Protein AF-A0A3M2BKN2-F1 (afdb_monomer)

Foldseek 3Di:
DDDDDDDQQFWKAFPVCNQLPIWGFHDWDFDQDPNRTKIWTFTQGPRNGTDIDIPVPTPIDGPDDDDPPPDVPPLPPQQVVLLVLLLDDDCQQVVPPDDLVSNLVSLLVVLQADLDDCRLQVSSCVRRVDPGCCVRDPNVSSSVSVVSVLVVSLVSNLVSLVCCVVVVHDSVVVLVPGDPSSVVSNVVVVD

Sequence (191 aa):
MSRIEWKPGDRVLHQSRPEWGVGAVTQVQKAVQDGMPCQRLTVRFENAGLRTVSTAFANLKPADNGTPQNSPFAESDGHESVIEQLRTLPDDATDPFRPFAKRIRATIDLYRYTSRGASILAWATAMTGLSDPLSRVSRHELEEEFRRFEVLRDRHLAQLVQAAAKEGIDPAALKRAMPPEAQRALQRLNH

Mean predicted aligned error: 15.32 Å

pLDDT: mean 79.74, std 14.91, range [36.59, 95.38]

Structure (mmCIF, N/CA/C/O backbone):
data_AF-A0A3M2BKN2-F1
#
_entry.id   AF-A0A3M2BKN2-F1
#
loop_
_atom_site.group_PDB
_atom_site.id
_atom_site.type_symbol
_atom_site.label_atom_id
_atom_site.label_alt_id
_atom_site.label_comp_id
_atom_site.label_asym_id
_atom_site.label_entity_id
_atom_site.label_seq_id
_atom_site.pdbx_PDB_ins_code
_atom_site.Cartn_x
_atom_site.Cartn_y
_atom_site.Cartn_z
_atom_site.occupancy
_atom_site.B_iso_or_equiv
_atom_site.auth_seq_id
_atom_site.auth_comp_id
_atom_site.auth_a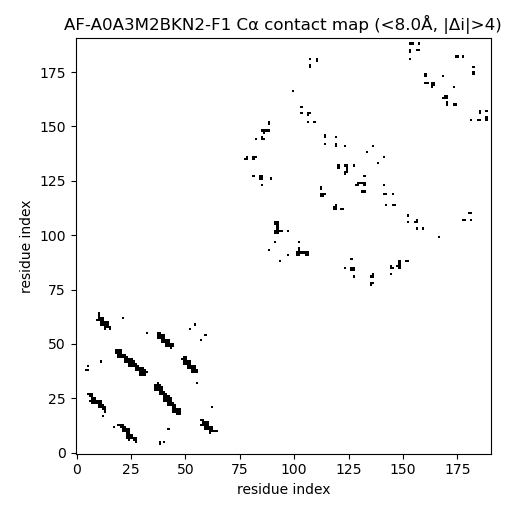sym_id
_atom_site.auth_atom_id
_atom_site.pdbx_PDB_model_num
ATOM 1 N N . MET A 1 1 ? -20.811 8.771 -31.480 1.00 41.28 1 MET A N 1
ATOM 2 C CA . MET A 1 1 ? -19.857 7.901 -30.758 1.00 41.28 1 MET A CA 1
ATOM 3 C C . MET A 1 1 ? -18.777 7.494 -31.743 1.00 41.28 1 MET A C 1
ATOM 5 O O . MET A 1 1 ? -19.077 6.792 -32.700 1.00 41.28 1 MET A O 1
ATOM 9 N N . SER A 1 2 ? -17.577 8.048 -31.597 1.00 38.72 2 SER A N 1
ATOM 10 C CA . SER A 1 2 ? -16.486 7.918 -32.568 1.00 38.72 2 SER A CA 1
ATOM 11 C C . SER A 1 2 ? -15.978 6.476 -32.601 1.00 38.72 2 SER A C 1
ATOM 13 O O . SER A 1 2 ? -15.447 5.977 -31.612 1.00 38.72 2 SER A O 1
ATOM 15 N N . ARG A 1 3 ? -16.208 5.784 -33.719 1.00 56.03 3 ARG A N 1
ATOM 16 C CA . ARG A 1 3 ? -15.860 4.374 -33.907 1.00 56.03 3 ARG A CA 1
ATOM 17 C C . ARG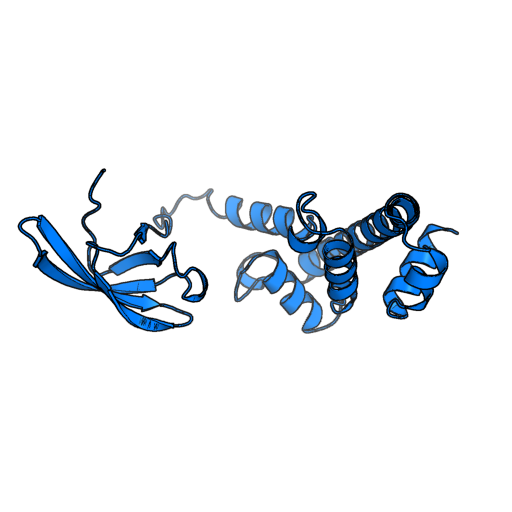 A 1 3 ? -14.375 4.280 -34.252 1.00 56.03 3 ARG A C 1
ATOM 19 O O . ARG A 1 3 ? -13.988 4.591 -35.370 1.00 56.03 3 ARG A O 1
ATOM 26 N N . ILE A 1 4 ? -13.555 3.908 -33.276 1.00 65.38 4 ILE A N 1
ATOM 27 C CA . ILE A 1 4 ? -12.121 3.683 -33.480 1.00 65.38 4 ILE A CA 1
ATOM 28 C C . ILE A 1 4 ? -11.967 2.404 -34.318 1.00 65.38 4 ILE A C 1
ATOM 30 O O . ILE A 1 4 ? -12.449 1.345 -33.913 1.00 65.38 4 ILE A O 1
ATOM 34 N N . GLU A 1 5 ? -11.351 2.508 -35.498 1.00 70.81 5 GLU A N 1
ATOM 35 C CA . GLU A 1 5 ? -10.961 1.346 -36.304 1.00 70.81 5 GLU A CA 1
ATOM 36 C C . GLU A 1 5 ? -9.647 0.772 -35.772 1.00 70.81 5 GLU A C 1
ATOM 38 O O . GLU A 1 5 ? -8.606 1.424 -35.836 1.00 70.81 5 GLU A O 1
ATOM 43 N N . TRP A 1 6 ? -9.697 -0.463 -35.279 1.00 73.69 6 TRP A N 1
ATOM 44 C CA . TRP A 1 6 ? -8.537 -1.156 -34.716 1.00 73.69 6 TRP A CA 1
ATOM 45 C C . TRP A 1 6 ? -7.764 -1.922 -35.788 1.00 73.69 6 TRP A C 1
ATOM 47 O O . TRP A 1 6 ? -8.362 -2.513 -36.696 1.00 73.69 6 TRP A O 1
ATOM 57 N N . LYS A 1 7 ? -6.437 -1.964 -35.655 1.00 78.06 7 LYS A N 1
ATOM 58 C CA . LYS A 1 7 ? -5.516 -2.703 -36.525 1.00 78.06 7 LYS A CA 1
ATOM 59 C C . LYS A 1 7 ? -4.785 -3.803 -35.742 1.00 78.06 7 LYS A C 1
ATOM 61 O O . LYS A 1 7 ? -4.621 -3.701 -34.527 1.00 78.06 7 LYS A O 1
ATOM 66 N N . PRO A 1 8 ? -4.349 -4.889 -36.409 1.00 71.75 8 PRO A N 1
ATOM 67 C CA . PRO A 1 8 ? -3.478 -5.872 -35.772 1.00 71.75 8 PRO A CA 1
ATOM 68 C C . PRO A 1 8 ? -2.167 -5.195 -35.345 1.00 71.75 8 PRO A C 1
ATOM 70 O O . PRO A 1 8 ? -1.551 -4.487 -36.136 1.00 71.75 8 PRO A O 1
ATOM 73 N N . GLY A 1 9 ? -1.767 -5.400 -34.091 1.00 68.38 9 GLY A N 1
ATOM 74 C CA . GLY A 1 9 ? -0.658 -4.711 -33.429 1.00 68.38 9 GLY A CA 1
ATOM 75 C C . GLY A 1 9 ? -1.097 -3.648 -32.417 1.00 68.38 9 GLY A C 1
ATOM 76 O O . GLY A 1 9 ? -0.327 -3.349 -31.506 1.00 68.38 9 GLY A O 1
ATOM 77 N N . ASP A 1 10 ? -2.331 -3.138 -32.510 1.00 72.50 10 ASP A N 1
ATOM 78 C CA . ASP A 1 10 ? -2.834 -2.147 -31.554 1.00 72.50 10 ASP A CA 1
ATOM 79 C C . ASP A 1 10 ? -3.012 -2.763 -30.164 1.00 72.50 10 ASP A C 1
ATOM 81 O O . ASP A 1 10 ? -3.441 -3.912 -30.013 1.00 72.50 10 ASP A O 1
ATOM 85 N N . ARG A 1 11 ? -2.696 -1.984 -29.128 1.00 79.75 11 ARG A N 1
ATOM 86 C CA . ARG A 1 11 ? -2.925 -2.374 -27.737 1.00 79.75 11 ARG A CA 1
ATOM 87 C C . ARG A 1 11 ? -4.265 -1.835 -27.263 1.00 79.75 11 ARG A C 1
ATOM 89 O O . ARG A 1 11 ? -4.558 -0.647 -27.380 1.00 79.75 11 ARG A O 1
ATOM 96 N N . VAL A 1 12 ? -5.079 -2.720 -26.707 1.00 79.31 12 VAL A N 1
ATOM 97 C CA . VAL A 1 12 ? -6.434 -2.419 -26.254 1.00 79.31 12 VAL A CA 1
ATOM 98 C C . VAL A 1 12 ? -6.622 -2.849 -24.811 1.00 79.31 12 VAL A C 1
ATOM 100 O O . VAL A 1 12 ? -6.123 -3.888 -24.380 1.00 79.31 12 VAL A O 1
ATOM 103 N N . LEU A 1 13 ? -7.380 -2.052 -24.067 1.00 78.75 13 LEU A N 1
ATOM 104 C CA . LEU A 1 13 ? -7.828 -2.378 -22.721 1.00 78.75 13 LEU A CA 1
ATOM 105 C C . LEU A 1 13 ? -9.348 -2.533 -22.717 1.00 78.75 13 LEU A C 1
ATOM 107 O O . LEU A 1 13 ? -10.081 -1.704 -23.266 1.00 78.75 13 LEU A O 1
ATOM 111 N N . HIS A 1 14 ? -9.826 -3.605 -22.086 1.00 75.38 14 HIS A N 1
ATOM 112 C CA . HIS A 1 14 ? -11.251 -3.892 -21.984 1.00 75.38 14 HIS A CA 1
ATOM 113 C C . HIS A 1 14 ? -11.848 -3.234 -20.734 1.00 75.38 14 HIS A C 1
ATOM 115 O O . HIS A 1 14 ? -11.619 -3.694 -19.619 1.00 75.38 14 HIS A O 1
ATOM 121 N N . GLN A 1 15 ? -12.656 -2.177 -20.893 1.00 70.50 15 GLN A N 1
ATOM 122 C CA . GLN A 1 15 ? -13.127 -1.389 -19.743 1.00 70.50 15 GLN A CA 1
ATOM 123 C C . GLN A 1 15 ? -14.050 -2.161 -18.795 1.00 70.50 15 GLN A C 1
ATOM 125 O O . GLN A 1 15 ? -14.024 -1.925 -17.594 1.00 70.50 15 GLN A O 1
ATOM 130 N N . SER A 1 16 ? -14.863 -3.087 -19.309 1.00 65.56 16 SER A N 1
ATOM 131 C CA . SER A 1 16 ? -15.760 -3.891 -18.461 1.00 65.56 16 SER A CA 1
ATOM 132 C C . SER A 1 16 ? -15.054 -5.066 -17.779 1.00 65.56 16 SER A C 1
ATOM 134 O O . SER A 1 16 ? -15.680 -5.762 -16.987 1.00 65.56 16 SER A O 1
ATOM 136 N N . ARG A 1 17 ? -13.796 -5.337 -18.153 1.00 68.38 17 ARG A N 1
ATOM 137 C CA . ARG A 1 17 ? -12.991 -6.466 -17.670 1.00 68.38 17 ARG A CA 1
ATOM 138 C C . ARG A 1 17 ? -11.526 -6.037 -17.516 1.00 68.38 17 ARG A C 1
ATOM 140 O O . ARG A 1 17 ? -10.663 -6.559 -18.228 1.00 68.38 17 ARG A O 1
ATOM 147 N N . PRO A 1 18 ? -11.241 -5.044 -16.652 1.00 66.25 18 PRO A N 1
ATOM 148 C CA . PRO A 1 18 ? -9.884 -4.538 -16.463 1.00 66.25 18 PRO A CA 1
ATOM 149 C C . PRO A 1 18 ? -8.936 -5.615 -15.919 1.00 66.25 18 PRO A C 1
ATOM 151 O O . PRO A 1 18 ? -7.731 -5.524 -16.135 1.00 66.25 18 PRO A O 1
ATOM 154 N N . GLU A 1 19 ? -9.464 -6.672 -15.288 1.00 71.56 19 GLU A N 1
ATOM 155 C CA . GLU A 1 19 ? -8.686 -7.806 -14.784 1.00 71.56 19 GLU A CA 1
ATOM 156 C C . GLU A 1 19 ? -7.925 -8.576 -15.878 1.00 71.56 19 GLU A C 1
ATOM 158 O O . GLU A 1 19 ? -6.966 -9.283 -15.580 1.00 71.56 19 GLU A O 1
ATOM 163 N N . TRP A 1 20 ? -8.305 -8.433 -17.153 1.00 75.81 20 TRP A N 1
ATOM 164 C CA . TRP A 1 20 ? -7.581 -9.041 -18.275 1.00 75.81 20 TRP A CA 1
ATOM 165 C C . TRP A 1 20 ? -6.279 -8.303 -18.611 1.00 75.81 20 TRP A C 1
ATOM 167 O O . TRP A 1 20 ? -5.392 -8.882 -19.238 1.00 75.81 20 TRP A O 1
ATOM 177 N N . GLY A 1 21 ? -6.128 -7.066 -18.136 1.00 69.81 21 GLY A N 1
ATOM 178 C CA . GLY A 1 21 ? -4.972 -6.225 -18.416 1.00 69.81 21 GLY A CA 1
ATOM 179 C C . GLY A 1 21 ? -4.979 -5.657 -19.835 1.00 69.81 21 GLY A C 1
ATOM 180 O O . GLY A 1 21 ? -6.000 -5.649 -20.533 1.00 69.81 21 GLY A O 1
ATOM 181 N N . VAL A 1 22 ? -3.822 -5.156 -20.259 1.00 78.25 22 VAL A N 1
ATOM 182 C CA . VAL A 1 22 ? -3.611 -4.675 -21.626 1.00 78.25 22 VAL A CA 1
ATOM 183 C C . VAL A 1 22 ? -3.461 -5.881 -22.552 1.00 78.25 22 VAL A C 1
ATOM 185 O O . VAL A 1 22 ? -2.828 -6.881 -22.211 1.00 78.25 22 VAL A O 1
ATOM 188 N N . GLY A 1 23 ? -4.083 -5.814 -23.728 1.00 75.38 23 GLY A N 1
ATOM 189 C CA . GLY A 1 23 ? -4.001 -6.874 -24.720 1.00 75.38 23 GLY A CA 1
ATOM 190 C C . GLY A 1 23 ? -3.598 -6.367 -26.094 1.00 75.38 23 GLY A C 1
ATOM 191 O O . GLY A 1 23 ? -4.051 -5.316 -26.532 1.00 75.38 23 GLY A O 1
ATOM 192 N N . ALA A 1 24 ? -2.754 -7.123 -26.791 1.00 80.19 24 ALA A N 1
ATOM 193 C CA . ALA A 1 24 ? -2.354 -6.813 -28.159 1.00 80.19 24 ALA A CA 1
ATOM 194 C C . ALA A 1 24 ? -3.308 -7.480 -29.158 1.00 80.19 24 ALA A C 1
ATOM 196 O O . ALA A 1 24 ? -3.572 -8.686 -29.080 1.00 80.19 24 ALA A O 1
ATOM 197 N N . VAL A 1 25 ? -3.828 -6.709 -30.110 1.00 82.06 25 VAL A N 1
ATOM 198 C CA . VAL A 1 25 ? -4.682 -7.216 -31.186 1.00 82.06 25 VAL A CA 1
ATOM 199 C C . VAL A 1 25 ? -3.829 -8.067 -32.127 1.00 82.06 25 VAL A C 1
ATOM 201 O O . VAL A 1 25 ? -2.932 -7.577 -32.800 1.00 82.06 25 VAL A O 1
ATOM 204 N N . THR A 1 26 ? -4.122 -9.358 -32.195 1.00 77.81 26 THR A N 1
ATOM 205 C CA . THR A 1 26 ? -3.442 -10.324 -33.074 1.00 77.81 26 THR A CA 1
ATOM 206 C C . THR A 1 26 ? -4.126 -10.460 -34.431 1.00 77.81 26 THR A C 1
ATOM 208 O O . THR A 1 26 ? -3.460 -10.671 -35.439 1.00 77.81 26 THR A O 1
ATOM 211 N N . GLN A 1 27 ? -5.452 -10.305 -34.485 1.00 72.88 27 GLN A N 1
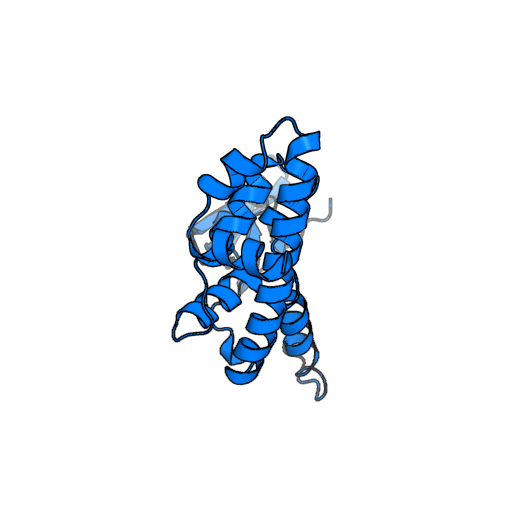ATOM 212 C CA . GLN A 1 27 ? -6.218 -10.430 -35.723 1.00 72.88 27 GLN A CA 1
ATOM 213 C C . GLN A 1 27 ? -7.458 -9.539 -35.689 1.00 72.88 27 GLN A C 1
ATOM 215 O O . GLN A 1 27 ? -8.123 -9.435 -34.660 1.00 72.88 27 GLN A O 1
ATOM 220 N N . VAL A 1 28 ? -7.796 -8.936 -36.829 1.00 80.75 28 VAL A N 1
ATOM 221 C CA . VAL A 1 28 ? -8.983 -8.090 -37.004 1.00 80.75 28 VAL A CA 1
ATOM 222 C C . VAL A 1 28 ? -9.824 -8.648 -38.140 1.00 80.75 28 VAL A C 1
ATOM 224 O O . VAL A 1 28 ? -9.332 -8.828 -39.250 1.00 80.75 28 VAL A O 1
ATOM 227 N N . GLN A 1 29 ? -11.098 -8.917 -37.874 1.00 79.00 29 GLN A N 1
ATOM 228 C CA . GLN A 1 29 ? -12.077 -9.325 -38.878 1.00 79.00 29 GLN A CA 1
ATOM 229 C C . GLN A 1 29 ? -13.179 -8.269 -38.945 1.00 79.00 29 GLN A C 1
ATOM 231 O O . GLN A 1 29 ? -13.785 -7.936 -37.929 1.00 79.00 29 GLN A O 1
ATOM 236 N N . LYS A 1 30 ? -13.446 -7.730 -40.136 1.00 73.00 30 LYS A N 1
ATOM 237 C CA . LYS A 1 30 ? -14.590 -6.835 -40.355 1.00 73.00 30 LYS A CA 1
ATOM 238 C C . LYS A 1 30 ? -15.856 -7.693 -40.438 1.00 73.00 30 LYS A C 1
ATOM 240 O O . LYS A 1 30 ? -15.882 -8.658 -41.195 1.00 73.00 30 LYS A O 1
ATOM 245 N N . ALA A 1 31 ? -16.875 -7.372 -39.650 1.00 66.88 31 ALA A N 1
ATOM 246 C CA . ALA A 1 31 ? -18.123 -8.126 -39.577 1.00 66.88 31 ALA A CA 1
ATOM 247 C C . ALA A 1 31 ? -19.315 -7.168 -39.491 1.00 66.88 31 ALA A C 1
ATOM 249 O O . ALA A 1 31 ? -19.293 -6.216 -38.724 1.00 66.88 31 ALA A O 1
ATOM 250 N N . VAL A 1 32 ? -20.379 -7.409 -40.250 1.00 64.50 32 VAL A N 1
ATOM 251 C CA . VAL A 1 32 ? -21.613 -6.618 -40.140 1.00 64.50 32 VAL A CA 1
ATOM 252 C C . VAL A 1 32 ? -22.568 -7.375 -39.225 1.00 64.50 32 VAL A C 1
ATOM 254 O O . VAL A 1 32 ? -22.880 -8.530 -39.498 1.00 64.50 32 VAL A O 1
ATOM 257 N N . GLN A 1 33 ? -23.004 -6.749 -38.132 1.00 51.53 33 GLN A N 1
ATOM 258 C CA . GLN A 1 33 ? -23.954 -7.338 -37.184 1.00 51.53 33 GLN A CA 1
ATOM 259 C C . GLN A 1 33 ? -25.069 -6.318 -36.921 1.00 51.53 33 GLN A C 1
ATOM 261 O O . GLN A 1 33 ? -24.772 -5.149 -36.679 1.00 51.53 33 GLN A O 1
ATOM 266 N N . ASP A 1 34 ? -26.332 -6.739 -37.057 1.00 52.22 34 ASP A N 1
ATOM 267 C CA . ASP A 1 34 ? -27.527 -5.875 -36.969 1.00 52.22 34 ASP A CA 1
ATOM 268 C C . A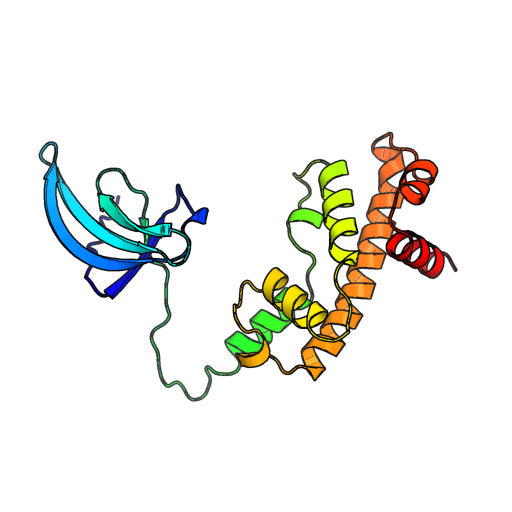SP A 1 34 ? -27.482 -4.636 -37.889 1.00 52.22 34 ASP A C 1
ATOM 270 O O . ASP A 1 34 ? -27.808 -3.517 -37.500 1.00 52.22 34 ASP A O 1
ATOM 274 N N . GLY A 1 35 ? -27.005 -4.812 -39.129 1.00 61.16 35 GLY A N 1
ATOM 275 C CA . GLY A 1 35 ? -26.887 -3.721 -40.109 1.00 61.16 35 GLY A CA 1
ATOM 276 C C . GLY A 1 35 ? -25.793 -2.690 -39.794 1.00 61.16 35 GLY A C 1
ATOM 277 O O . GLY A 1 35 ? -25.596 -1.756 -40.569 1.00 61.16 35 GLY A O 1
ATOM 278 N N . MET A 1 36 ? -25.040 -2.863 -38.700 1.00 56.38 36 MET A N 1
ATOM 279 C CA . MET A 1 36 ? -23.956 -1.970 -38.294 1.00 56.38 36 MET A CA 1
ATOM 280 C C . MET A 1 36 ? -22.572 -2.609 -38.546 1.00 56.38 36 MET A C 1
ATOM 282 O O . MET A 1 36 ? -22.356 -3.774 -38.204 1.00 56.38 36 MET A O 1
ATOM 286 N N . PRO A 1 37 ? -21.592 -1.872 -39.110 1.00 65.62 37 PRO A N 1
ATOM 287 C CA . PRO A 1 37 ? -20.280 -2.434 -39.452 1.00 65.62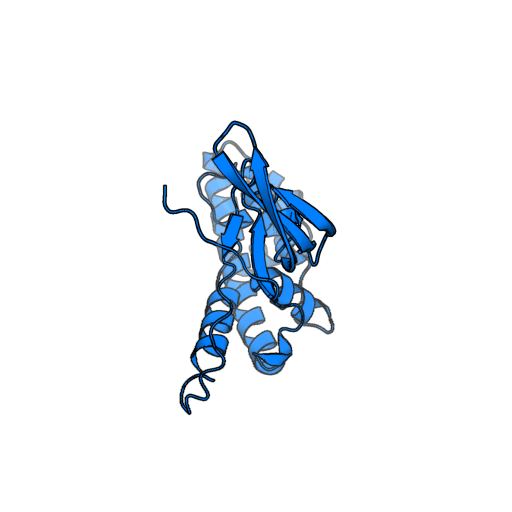 37 PRO A CA 1
ATOM 288 C C . PRO A 1 37 ? -19.357 -2.567 -38.231 1.00 65.62 37 PRO A C 1
ATOM 290 O O . PRO A 1 37 ? -18.666 -1.627 -37.859 1.00 65.62 37 PRO A O 1
ATOM 293 N N . CYS A 1 38 ? -19.326 -3.729 -37.593 1.00 66.38 38 CYS A N 1
ATOM 294 C CA . CYS A 1 38 ? -18.519 -4.027 -36.411 1.00 66.38 38 CYS A CA 1
ATOM 295 C C . CYS A 1 38 ? -17.172 -4.689 -36.767 1.00 66.38 38 CYS A C 1
ATOM 297 O O . CYS A 1 38 ? -16.923 -5.129 -37.889 1.00 66.38 38 CYS A O 1
ATOM 299 N N . GLN A 1 39 ? -16.259 -4.758 -35.802 1.00 77.81 39 GLN A N 1
ATOM 300 C CA . GLN A 1 39 ? -15.008 -5.496 -35.936 1.00 77.81 39 GLN A CA 1
ATOM 301 C C . GLN A 1 39 ? -14.950 -6.576 -34.860 1.00 77.81 39 GLN A C 1
ATOM 303 O O . GLN A 1 39 ? -15.275 -6.341 -33.697 1.00 77.81 39 GLN A O 1
ATOM 308 N N . ARG A 1 40 ? -14.533 -7.774 -35.253 1.00 81.88 40 ARG A N 1
ATOM 309 C CA . ARG A 1 40 ? -14.200 -8.862 -34.343 1.00 81.88 40 ARG A CA 1
ATOM 310 C C . ARG A 1 40 ? -12.684 -8.934 -34.223 1.00 81.88 40 ARG A C 1
ATOM 312 O O . ARG A 1 40 ? -11.990 -9.230 -35.194 1.00 81.88 40 ARG A O 1
ATOM 319 N N . LEU A 1 41 ? -12.184 -8.620 -33.039 1.00 82.56 41 LEU A N 1
ATOM 320 C CA . LEU A 1 41 ? -10.770 -8.556 -32.701 1.00 82.56 41 LEU A CA 1
ATOM 321 C C . LEU A 1 41 ? -10.380 -9.822 -31.949 1.00 82.56 41 LEU A C 1
ATOM 323 O O . LEU A 1 41 ? -11.050 -10.216 -31.002 1.00 82.56 41 LEU A O 1
ATOM 327 N N . THR A 1 42 ? -9.282 -10.454 -32.334 1.00 81.75 42 THR A N 1
ATOM 328 C CA . THR A 1 42 ? -8.631 -11.477 -31.513 1.00 81.75 42 THR A CA 1
ATOM 329 C C . THR A 1 42 ? -7.500 -10.797 -30.767 1.00 81.75 42 THR A C 1
ATOM 331 O O . THR A 1 42 ? -6.538 -10.349 -31.387 1.00 81.75 42 THR A O 1
ATOM 334 N N . VAL A 1 43 ? -7.617 -10.684 -29.452 1.00 82.56 43 VAL A N 1
ATOM 335 C CA . VAL A 1 43 ? -6.702 -9.930 -28.594 1.00 82.56 43 VAL A CA 1
ATOM 336 C C . VAL A 1 43 ? -6.010 -10.893 -27.641 1.00 82.56 43 VAL A C 1
ATOM 338 O O . VAL A 1 43 ? -6.670 -11.680 -26.967 1.00 82.56 43 VAL A O 1
ATOM 341 N N . ARG A 1 44 ? -4.681 -10.844 -27.564 1.00 80.69 44 ARG A N 1
ATOM 342 C CA . ARG A 1 44 ? -3.924 -11.548 -26.526 1.00 80.69 44 ARG A CA 1
ATOM 343 C C . ARG A 1 44 ? -3.745 -10.613 -25.338 1.00 80.69 44 ARG A C 1
ATOM 345 O O . ARG A 1 44 ? -2.919 -9.711 -25.399 1.00 80.69 44 ARG A O 1
ATOM 352 N N . PHE A 1 45 ? -4.527 -10.842 -24.295 1.00 78.56 45 PHE A N 1
ATOM 353 C CA . PHE A 1 45 ? -4.447 -10.145 -23.017 1.00 78.56 45 PHE A CA 1
ATOM 354 C C . PHE A 1 45 ? -3.353 -10.755 -22.137 1.00 78.56 45 PHE A C 1
ATOM 356 O O . PHE A 1 45 ? -3.249 -11.982 -22.074 1.00 78.56 45 PHE A O 1
ATOM 363 N N . GLU A 1 46 ? -2.568 -9.922 -21.450 1.00 68.25 46 GLU A N 1
ATOM 364 C CA . GLU A 1 46 ? -1.480 -10.386 -20.570 1.00 68.25 46 GLU A CA 1
ATOM 365 C C . GLU A 1 46 ? -1.975 -11.326 -19.467 1.00 68.25 46 GLU A C 1
ATOM 367 O O . GLU A 1 46 ? -1.387 -12.385 -19.260 1.00 68.25 46 GLU A O 1
ATOM 372 N N . ASN A 1 47 ? -3.102 -11.002 -18.826 1.00 68.69 47 ASN A N 1
ATOM 373 C CA . ASN A 1 47 ? -3.598 -11.769 -17.678 1.00 68.69 47 ASN A CA 1
ATOM 374 C C . ASN A 1 47 ? -4.678 -12.801 -18.045 1.00 68.69 47 ASN A C 1
ATOM 376 O O . ASN A 1 47 ? -5.012 -13.661 -17.233 1.00 68.69 47 ASN A O 1
ATOM 380 N N . ALA A 1 48 ? -5.254 -12.728 -19.253 1.00 65.31 48 ALA A N 1
ATOM 381 C CA . ALA A 1 48 ? -6.403 -13.553 -19.659 1.00 65.31 48 ALA A CA 1
ATOM 382 C C . ALA A 1 48 ? -6.176 -14.414 -20.911 1.00 65.31 48 ALA A C 1
ATOM 384 O O . ALA A 1 48 ? -7.076 -15.168 -21.309 1.00 65.31 48 ALA A O 1
ATOM 385 N N . GLY A 1 49 ? -4.996 -14.308 -21.527 1.00 72.94 49 GLY A N 1
ATOM 386 C CA . GLY A 1 49 ? -4.629 -15.038 -22.734 1.00 72.94 49 GLY A CA 1
ATOM 387 C C . GLY A 1 49 ? -5.361 -14.545 -23.986 1.00 72.94 49 GLY A C 1
ATOM 388 O O . GLY A 1 49 ? -5.789 -13.395 -24.083 1.00 72.94 49 GLY A O 1
ATOM 389 N N . LEU A 1 50 ? -5.484 -15.412 -24.994 1.00 77.81 50 LEU A N 1
ATOM 390 C CA . LEU A 1 50 ? -6.130 -15.078 -26.266 1.00 77.81 50 LEU A CA 1
ATOM 391 C C . LEU A 1 50 ? -7.661 -15.020 -26.102 1.00 77.81 50 LEU A C 1
ATOM 393 O O . LEU A 1 50 ? -8.297 -16.028 -25.795 1.00 77.81 50 LEU A O 1
ATOM 397 N N . ARG A 1 51 ? -8.271 -13.856 -26.336 1.00 78.25 51 ARG A N 1
ATOM 398 C CA . ARG A 1 51 ? -9.724 -13.646 -26.280 1.00 78.25 51 ARG A CA 1
ATOM 399 C C . ARG A 1 51 ? -10.228 -12.979 -27.548 1.00 78.25 51 ARG A C 1
ATOM 401 O O . ARG A 1 51 ? -9.615 -12.058 -28.075 1.00 78.25 51 ARG A O 1
ATOM 408 N N . THR A 1 52 ? -11.377 -13.443 -28.028 1.00 81.31 52 THR A N 1
ATOM 409 C CA . THR A 1 52 ? -12.064 -12.827 -29.167 1.00 81.31 52 THR A CA 1
ATOM 410 C C . THR A 1 52 ? -13.090 -11.829 -28.646 1.00 81.31 52 THR A C 1
ATOM 412 O O . THR A 1 52 ? -13.940 -12.186 -27.835 1.00 81.31 52 THR A O 1
ATOM 415 N N . VAL A 1 53 ? -13.001 -10.586 -29.104 1.00 77.88 53 VAL A N 1
ATOM 416 C CA . VAL A 1 53 ? -13.780 -9.447 -28.627 1.00 77.88 53 VAL A CA 1
ATOM 417 C C . VAL A 1 53 ? -14.440 -8.746 -29.812 1.00 77.88 53 VAL A C 1
ATOM 419 O O . VAL A 1 53 ? -13.776 -8.413 -30.789 1.00 77.88 53 VAL A O 1
ATOM 422 N N . SER A 1 54 ? -15.745 -8.496 -29.730 1.00 76.56 54 SER A N 1
ATOM 423 C CA . SER A 1 54 ? -16.491 -7.772 -30.767 1.00 76.56 54 SER A CA 1
ATOM 424 C C . SER A 1 54 ? -16.699 -6.313 -30.371 1.00 76.56 54 SER A C 1
ATOM 426 O O . SER A 1 54 ? -17.291 -6.035 -29.330 1.00 76.56 54 SER A O 1
ATOM 428 N N . THR A 1 55 ? -16.315 -5.371 -31.235 1.00 68.88 55 THR A N 1
ATOM 429 C CA . THR A 1 55 ? -16.476 -3.920 -31.007 1.00 68.88 55 THR A CA 1
ATOM 430 C C . THR A 1 55 ? -17.938 -3.454 -30.984 1.00 68.88 55 THR A C 1
ATOM 432 O O . THR A 1 55 ? -18.197 -2.280 -30.753 1.00 68.88 55 THR A O 1
ATOM 435 N N . ALA A 1 56 ? -18.891 -4.349 -31.263 1.00 63.66 56 ALA A N 1
ATOM 436 C CA . ALA A 1 56 ? -20.327 -4.095 -31.150 1.00 63.66 56 ALA A CA 1
ATOM 437 C C . ALA A 1 56 ? -20.792 -3.993 -29.686 1.00 63.66 56 ALA A C 1
ATOM 439 O O . ALA A 1 56 ? -21.667 -3.197 -29.369 1.00 63.66 56 ALA A O 1
ATOM 440 N N . PHE A 1 57 ? -20.194 -4.801 -28.804 1.00 60.44 57 PHE A N 1
ATOM 441 C CA . PHE A 1 57 ? -20.608 -4.948 -27.403 1.00 60.44 57 PHE A CA 1
ATOM 442 C C . PHE A 1 57 ? -19.478 -4.636 -26.416 1.00 60.44 57 PHE A C 1
ATOM 444 O O . PHE A 1 57 ? -19.728 -4.444 -25.228 1.00 60.44 57 PHE A O 1
ATOM 451 N N . ALA A 1 58 ? -18.231 -4.600 -26.889 1.00 60.19 58 ALA A N 1
ATOM 452 C CA . ALA A 1 58 ? -17.067 -4.371 -26.050 1.00 60.19 58 ALA A CA 1
ATOM 453 C C . ALA A 1 58 ? -16.684 -2.891 -26.009 1.00 60.19 58 ALA A C 1
ATOM 455 O O . ALA A 1 58 ? -16.391 -2.280 -27.038 1.00 60.19 58 ALA A O 1
ATOM 456 N N . ASN A 1 59 ? -16.629 -2.340 -24.797 1.00 66.19 59 ASN A N 1
ATOM 457 C CA . ASN A 1 59 ? -16.166 -0.980 -24.555 1.00 66.19 59 ASN A CA 1
ATOM 458 C C . ASN A 1 59 ? -14.631 -0.992 -24.440 1.00 66.19 59 ASN A C 1
ATOM 460 O O . ASN A 1 59 ? -14.067 -1.228 -23.366 1.00 66.19 59 ASN A O 1
ATOM 464 N N . LEU A 1 60 ? -13.964 -0.860 -25.588 1.00 69.19 60 LEU A N 1
ATOM 465 C CA . LEU A 1 60 ? -12.510 -0.940 -25.726 1.00 69.19 60 LEU A CA 1
ATOM 466 C C . LEU A 1 60 ? -11.894 0.459 -25.752 1.00 69.19 60 LEU A C 1
ATOM 468 O O . LEU A 1 60 ? -12.325 1.312 -26.528 1.00 69.19 60 LEU A O 1
ATOM 472 N N . LYS A 1 61 ? -10.856 0.674 -24.940 1.00 73.44 61 LYS A N 1
ATOM 473 C CA . LYS A 1 61 ? -10.021 1.881 -24.990 1.00 73.44 61 LYS A CA 1
ATOM 474 C C . LYS A 1 61 ? -8.638 1.563 -25.558 1.00 73.44 61 LYS A C 1
ATOM 476 O O . LYS A 1 61 ? -8.131 0.469 -25.294 1.00 73.44 61 LYS A O 1
ATOM 481 N N . PRO A 1 62 ? -8.016 2.503 -26.295 1.00 70.88 62 PRO A N 1
ATOM 482 C CA . PRO A 1 62 ? -6.632 2.344 -26.714 1.00 70.88 62 PRO A CA 1
ATOM 483 C C . PRO A 1 62 ? -5.780 2.388 -25.456 1.00 70.88 62 PRO A C 1
ATOM 485 O O . PRO A 1 62 ? -5.898 3.315 -24.653 1.00 70.88 62 PRO A O 1
ATOM 488 N N . ALA A 1 63 ? -4.971 1.356 -25.257 1.00 64.31 63 ALA A N 1
ATOM 489 C CA . ALA A 1 63 ? -3.902 1.426 -24.283 1.00 64.31 63 ALA A CA 1
ATOM 490 C C . ALA A 1 63 ? -2.782 2.197 -24.980 1.00 64.31 63 ALA A C 1
ATOM 492 O O . ALA A 1 63 ? -2.041 1.616 -25.773 1.00 64.31 63 ALA A O 1
ATOM 493 N N . ASP A 1 64 ? -2.763 3.516 -24.781 1.00 53.12 64 ASP A N 1
ATOM 494 C CA . ASP A 1 64 ? -1.729 4.392 -25.321 1.00 53.12 64 ASP A CA 1
ATOM 495 C C . ASP A 1 64 ? -0.367 3.836 -24.903 1.00 53.12 64 ASP A C 1
ATOM 497 O O . ASP A 1 64 ? -0.029 3.763 -23.723 1.00 53.12 64 ASP A O 1
ATOM 501 N N . ASN A 1 65 ? 0.363 3.327 -25.886 1.00 44.22 65 ASN A N 1
ATOM 502 C CA . ASN A 1 65 ? 1.755 2.978 -25.732 1.00 44.22 65 ASN A CA 1
ATOM 503 C C . ASN A 1 65 ? 2.461 4.027 -26.571 1.00 44.22 65 ASN A C 1
ATOM 505 O O . ASN A 1 65 ? 2.452 3.927 -27.801 1.00 44.22 65 ASN A O 1
ATOM 509 N N . GLY A 1 66 ? 2.963 5.061 -25.895 1.00 42.44 66 GLY A N 1
ATOM 510 C CA . GLY A 1 66 ? 3.665 6.170 -26.517 1.00 42.44 66 GLY A CA 1
ATOM 511 C C . GLY A 1 66 ? 4.600 5.673 -27.614 1.00 42.44 66 GLY A C 1
ATOM 512 O O . GLY A 1 66 ? 5.338 4.699 -27.448 1.00 42.44 66 GLY A O 1
ATOM 513 N N . THR A 1 67 ? 4.530 6.323 -28.770 1.00 36.59 67 THR A N 1
ATOM 514 C CA . THR A 1 67 ? 5.537 6.215 -29.827 1.00 36.59 67 THR A CA 1
ATOM 515 C C . THR A 1 67 ? 6.940 6.186 -29.212 1.00 36.59 67 THR A C 1
ATOM 517 O O . THR A 1 67 ? 7.217 7.037 -28.364 1.00 36.59 67 THR A O 1
ATOM 520 N N . PRO A 1 68 ? 7.863 5.308 -29.653 1.00 45.41 68 PRO A N 1
ATOM 521 C CA . PRO A 1 68 ? 9.274 5.490 -29.358 1.00 45.41 68 PRO A CA 1
ATOM 522 C C . PRO A 1 68 ? 9.767 6.669 -30.206 1.00 45.41 68 PRO A C 1
ATOM 524 O O . PRO A 1 68 ? 10.387 6.499 -31.254 1.00 45.41 68 PRO A O 1
ATOM 527 N N . GLN A 1 69 ? 9.424 7.889 -29.791 1.00 40.12 69 GLN A N 1
ATOM 528 C CA . GLN A 1 69 ? 10.158 9.065 -30.216 1.00 40.12 69 GLN A CA 1
ATOM 529 C C . GLN A 1 69 ? 11.480 9.025 -29.470 1.00 40.12 69 GLN A C 1
ATOM 531 O O . GLN A 1 69 ? 11.544 9.199 -28.255 1.00 40.12 69 GLN A O 1
ATOM 536 N N . ASN A 1 70 ? 12.529 8.752 -30.234 1.00 41.78 70 ASN A N 1
ATOM 537 C CA . ASN A 1 70 ? 13.909 8.952 -29.844 1.00 41.78 70 ASN A CA 1
ATOM 538 C C . ASN A 1 70 ? 14.128 10.468 -29.661 1.00 41.78 70 ASN A C 1
ATOM 540 O O . ASN A 1 70 ? 14.633 11.155 -30.545 1.00 41.78 70 ASN A O 1
ATOM 544 N N . SER A 1 71 ? 13.633 10.996 -28.546 1.00 37.97 71 SER A N 1
ATOM 545 C CA . SER A 1 71 ? 13.829 12.365 -28.086 1.00 37.97 71 SER A CA 1
ATOM 546 C C . SER A 1 71 ? 14.950 12.325 -27.047 1.00 37.97 71 SER A C 1
ATOM 548 O O . SER A 1 71 ? 14.791 11.605 -26.061 1.00 37.97 71 SER A O 1
ATOM 550 N N . PRO A 1 72 ? 16.042 13.102 -27.180 1.00 39.97 72 PRO A N 1
ATOM 551 C CA . PRO A 1 72 ? 17.164 13.108 -26.226 1.00 39.97 72 PRO A CA 1
ATOM 552 C C . PRO A 1 72 ? 16.817 13.619 -24.811 1.00 39.97 72 PRO A C 1
ATOM 554 O O . PRO A 1 72 ? 17.709 13.909 -24.025 1.00 39.97 72 PRO A O 1
ATOM 557 N N . PHE A 1 73 ? 15.527 13.778 -24.503 1.00 40.94 73 PHE A N 1
ATOM 558 C CA . PHE A 1 73 ? 14.992 14.367 -23.276 1.00 40.94 73 PHE A CA 1
ATOM 559 C C . PHE A 1 73 ? 13.890 13.510 -22.615 1.00 40.94 73 PHE A C 1
ATOM 561 O O . PHE A 1 73 ? 13.304 13.943 -21.632 1.00 40.94 73 PHE A O 1
ATOM 568 N N . ALA A 1 74 ? 13.590 12.303 -23.121 1.00 44.62 74 ALA A N 1
ATOM 569 C CA . ALA A 1 74 ? 12.463 11.477 -22.647 1.00 44.62 74 ALA A CA 1
ATOM 570 C C . ALA A 1 74 ? 12.817 10.444 -21.553 1.00 44.62 74 ALA A C 1
ATOM 572 O O . ALA A 1 74 ? 11.960 9.666 -21.135 1.00 44.62 74 ALA A O 1
ATOM 573 N N . GLU A 1 75 ? 14.064 10.407 -21.080 1.00 44.97 75 GLU A N 1
ATOM 574 C CA . GLU A 1 75 ? 14.485 9.461 -20.034 1.00 44.97 75 GLU A CA 1
ATOM 575 C C . GLU A 1 75 ? 14.109 9.929 -18.613 1.00 44.97 75 GLU A C 1
ATOM 577 O O . GLU A 1 75 ? 13.975 9.093 -17.720 1.00 44.97 75 GLU A O 1
ATOM 582 N N . SER A 1 76 ? 13.842 11.226 -18.402 1.00 49.41 76 SER A N 1
ATOM 583 C CA . SER A 1 76 ? 13.497 11.772 -17.075 1.00 49.41 76 SER A CA 1
ATOM 584 C C . SER A 1 76 ? 12.019 11.653 -16.683 1.00 49.41 76 SER A C 1
ATOM 586 O O . SER A 1 76 ? 11.735 11.502 -15.498 1.00 49.41 76 SER A O 1
ATOM 588 N N . ASP A 1 77 ? 11.074 11.671 -17.631 1.00 56.59 77 ASP A N 1
ATOM 589 C CA . ASP A 1 77 ? 9.631 11.714 -17.312 1.00 56.59 77 ASP A CA 1
ATOM 590 C C . ASP A 1 77 ? 9.134 10.439 -16.602 1.00 56.59 77 ASP A C 1
ATOM 592 O O . ASP A 1 77 ? 8.297 10.483 -15.700 1.00 56.59 77 ASP A O 1
ATOM 596 N N . GLY A 1 78 ? 9.682 9.279 -16.977 1.00 69.25 78 GLY A N 1
ATOM 597 C CA . GLY A 1 78 ? 9.286 7.993 -16.399 1.00 69.25 78 GLY A CA 1
ATOM 598 C C . GLY A 1 78 ? 9.897 7.706 -15.027 1.00 69.25 78 GLY A C 1
ATOM 599 O O . GLY A 1 78 ? 9.291 6.983 -14.243 1.00 69.25 78 GLY A O 1
ATOM 600 N N . HIS A 1 79 ? 11.085 8.242 -14.732 1.00 82.81 79 HIS A N 1
ATOM 601 C CA . HIS A 1 79 ? 11.738 8.064 -13.428 1.00 82.81 79 HIS A CA 1
ATOM 602 C C . HIS A 1 79 ? 11.023 8.890 -12.356 1.00 82.81 79 HIS A C 1
ATOM 604 O O . HIS A 1 79 ? 10.548 8.319 -11.376 1.00 82.81 79 HIS A O 1
ATOM 610 N N . GLU A 1 80 ? 10.830 10.191 -12.596 1.00 84.06 80 GLU A N 1
ATOM 611 C CA . GLU A 1 80 ? 10.175 11.085 -11.631 1.00 84.06 80 GLU A CA 1
ATOM 612 C C . GLU A 1 80 ? 8.725 10.656 -11.359 1.00 84.06 80 GLU A C 1
ATOM 614 O O . GLU A 1 80 ? 8.289 10.600 -10.212 1.00 84.06 80 GLU A O 1
ATOM 619 N N . SER A 1 81 ? 7.982 10.243 -12.393 1.00 85.19 81 SER A N 1
ATOM 620 C CA . SER A 1 81 ? 6.618 9.733 -12.208 1.00 85.19 81 SER A CA 1
ATOM 621 C C . SER A 1 81 ? 6.565 8.496 -11.299 1.00 85.19 81 SER A C 1
ATOM 623 O O . SER A 1 81 ? 5.654 8.375 -10.477 1.00 85.19 81 SER A O 1
ATOM 625 N N . VAL A 1 82 ? 7.543 7.592 -11.411 1.00 86.19 82 VAL A N 1
ATOM 626 C CA . VAL A 1 82 ? 7.641 6.403 -10.552 1.00 86.19 82 VAL A CA 1
ATOM 627 C C . VAL A 1 82 ? 7.995 6.799 -9.122 1.00 86.19 82 VAL A C 1
ATOM 629 O O . VAL A 1 82 ? 7.377 6.300 -8.182 1.00 86.19 82 VAL A O 1
ATOM 632 N N . ILE A 1 83 ? 8.948 7.713 -8.943 1.00 89.38 83 ILE A N 1
ATOM 633 C CA . ILE A 1 83 ? 9.327 8.231 -7.626 1.00 89.38 83 ILE A CA 1
ATOM 634 C C . ILE A 1 83 ? 8.128 8.888 -6.929 1.00 89.38 83 ILE A C 1
ATOM 636 O O . ILE A 1 83 ? 7.861 8.590 -5.764 1.00 89.38 83 ILE A O 1
ATOM 640 N N . GLU A 1 84 ? 7.348 9.703 -7.638 1.00 88.00 84 GLU A N 1
ATOM 641 C CA . GLU A 1 84 ? 6.138 10.327 -7.094 1.00 88.00 84 GLU A CA 1
ATOM 642 C C . GLU A 1 84 ? 5.087 9.289 -6.675 1.00 88.00 84 GLU A C 1
ATOM 644 O O . GLU A 1 84 ? 4.523 9.388 -5.585 1.00 88.00 84 GLU A O 1
ATOM 649 N N . GLN A 1 85 ? 4.874 8.227 -7.460 1.00 85.62 85 GLN A N 1
ATOM 650 C CA . GLN A 1 85 ? 3.977 7.132 -7.064 1.00 85.62 85 GLN A CA 1
ATOM 651 C C . GLN A 1 85 ? 4.449 6.435 -5.779 1.00 85.62 85 GLN A C 1
ATOM 653 O O . GLN A 1 85 ? 3.642 6.194 -4.877 1.00 85.62 85 GLN A O 1
ATOM 658 N N . LEU A 1 86 ? 5.752 6.160 -5.651 1.00 90.00 86 LEU A N 1
ATOM 659 C CA . LEU A 1 86 ? 6.345 5.526 -4.465 1.00 90.00 86 LEU A CA 1
ATOM 660 C C . LEU A 1 86 ? 6.222 6.388 -3.196 1.00 90.00 86 LEU A C 1
ATOM 662 O O . LEU A 1 86 ? 6.239 5.852 -2.085 1.00 90.00 86 LEU A O 1
ATOM 666 N N . ARG A 1 87 ? 6.055 7.707 -3.350 1.00 89.62 87 ARG A N 1
ATOM 667 C CA . ARG A 1 87 ? 5.858 8.670 -2.254 1.00 89.62 87 ARG A CA 1
ATOM 668 C C . ARG A 1 87 ? 4.414 8.796 -1.783 1.00 89.62 87 ARG A C 1
ATOM 670 O O . ARG A 1 87 ? 4.160 9.501 -0.807 1.00 89.62 87 ARG A O 1
ATOM 677 N N . THR A 1 88 ? 3.471 8.125 -2.436 1.00 88.38 88 THR A N 1
ATOM 678 C CA . THR A 1 88 ? 2.057 8.144 -2.047 1.00 88.38 88 THR A CA 1
ATOM 679 C C . THR A 1 88 ? 1.656 6.875 -1.300 1.00 88.38 88 THR A C 1
ATOM 681 O O . THR A 1 88 ? 2.356 5.864 -1.307 1.00 88.38 88 THR A O 1
ATOM 684 N N . LEU A 1 89 ? 0.519 6.925 -0.605 1.00 90.25 89 LEU A N 1
ATOM 685 C CA . LEU A 1 89 ? -0.136 5.721 -0.096 1.00 90.25 89 LEU A CA 1
ATOM 686 C C . LEU A 1 89 ? -1.164 5.237 -1.126 1.00 90.25 89 LEU A C 1
ATOM 688 O O . LEU A 1 89 ? -1.814 6.081 -1.742 1.00 90.25 89 LEU A O 1
ATOM 692 N N . PRO A 1 90 ? -1.372 3.915 -1.271 1.00 87.81 90 PRO A N 1
ATOM 693 C CA . PRO A 1 90 ? -2.376 3.380 -2.185 1.00 87.81 90 PRO A CA 1
ATOM 694 C C . PRO A 1 90 ? -3.776 3.935 -1.916 1.00 87.81 90 PRO A C 1
ATOM 696 O O . PRO A 1 90 ? -4.173 4.069 -0.753 1.00 87.81 90 PRO A O 1
ATOM 699 N N . ASP A 1 91 ? -4.557 4.127 -2.981 1.00 8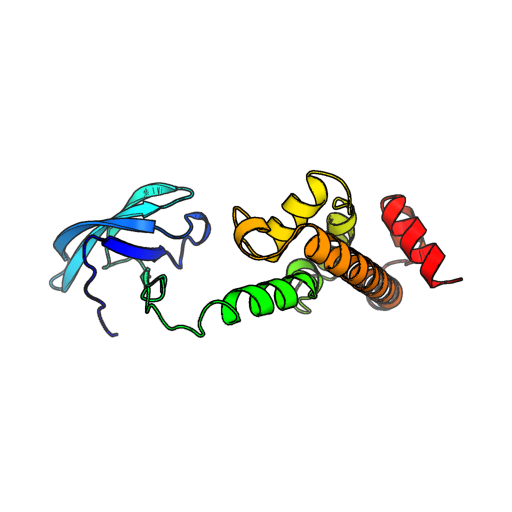3.81 91 ASP A N 1
ATOM 700 C CA . ASP A 1 91 ? -5.956 4.580 -2.911 1.00 83.81 91 ASP A CA 1
ATOM 701 C C . ASP A 1 91 ? -6.801 3.708 -1.975 1.00 83.81 91 ASP A C 1
ATOM 703 O O . ASP A 1 91 ? -7.654 4.189 -1.234 1.00 83.81 91 ASP A O 1
ATOM 707 N N . ASP A 1 92 ? -6.498 2.412 -1.918 1.00 85.75 92 ASP A N 1
ATOM 708 C CA . ASP A 1 92 ? -7.132 1.459 -1.013 1.00 85.75 92 ASP A CA 1
ATOM 709 C C . ASP A 1 92 ? -7.077 1.870 0.471 1.00 85.75 92 ASP A C 1
ATOM 711 O O . ASP A 1 92 ? -7.991 1.536 1.234 1.00 85.75 92 ASP A O 1
ATOM 715 N N . ALA A 1 93 ? -6.027 2.595 0.869 1.00 87.75 93 ALA A N 1
ATOM 716 C CA . ALA A 1 93 ? -5.810 3.107 2.217 1.00 87.75 93 ALA A CA 1
ATOM 717 C C . ALA A 1 93 ? -6.264 4.569 2.390 1.00 87.75 93 ALA A C 1
ATOM 719 O O . ALA A 1 93 ? -6.641 4.969 3.500 1.00 87.75 93 ALA A O 1
ATOM 720 N N . THR A 1 94 ? -6.231 5.382 1.332 1.00 86.12 94 THR A N 1
ATOM 721 C CA . THR A 1 94 ? -6.452 6.836 1.413 1.00 86.12 94 THR A CA 1
ATOM 722 C C . THR A 1 94 ? -7.854 7.275 1.001 1.00 86.12 94 THR A C 1
ATOM 724 O O . THR A 1 94 ? -8.338 8.248 1.581 1.00 86.12 94 THR A O 1
ATOM 727 N N . ASP A 1 95 ? -8.531 6.540 0.113 1.00 86.94 95 ASP A N 1
ATOM 728 C CA . ASP A 1 95 ? -9.826 6.906 -0.471 1.00 86.94 95 ASP A CA 1
ATOM 729 C C . ASP A 1 95 ? -10.887 7.182 0.616 1.00 86.94 95 ASP A C 1
ATOM 7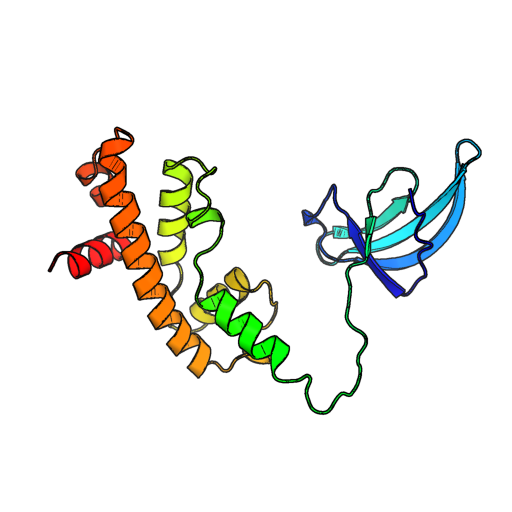31 O O . ASP A 1 95 ? -11.263 6.265 1.358 1.00 86.94 95 ASP A O 1
ATOM 735 N N . PRO A 1 96 ? -11.400 8.423 0.733 1.00 86.88 96 PRO A N 1
ATOM 736 C CA . PRO A 1 96 ? -12.381 8.789 1.750 1.00 86.88 96 PRO A CA 1
ATOM 737 C C . PRO A 1 96 ? -13.747 8.121 1.553 1.00 86.88 96 PRO A C 1
ATOM 739 O O . PRO A 1 96 ? -14.505 8.022 2.516 1.00 86.88 96 PRO A O 1
ATOM 742 N N . PHE A 1 97 ? -14.064 7.647 0.346 1.00 89.88 97 PHE A N 1
ATOM 743 C CA . PHE A 1 97 ? -15.321 6.962 0.044 1.00 89.88 97 PHE A CA 1
ATOM 744 C C . PHE A 1 97 ? -15.274 5.470 0.380 1.00 89.88 97 PHE A C 1
ATOM 746 O O . PHE A 1 97 ? -16.311 4.799 0.399 1.00 89.88 97 PHE A O 1
ATOM 753 N N . ARG A 1 98 ? -14.090 4.927 0.690 1.00 89.81 98 ARG A N 1
ATOM 754 C CA . ARG A 1 98 ? -13.977 3.560 1.194 1.00 89.81 98 ARG A CA 1
ATOM 755 C C . ARG A 1 98 ? -14.397 3.474 2.661 1.00 89.81 98 ARG A C 1
ATOM 757 O O . ARG A 1 98 ? -14.028 4.337 3.459 1.00 89.81 98 ARG A O 1
ATOM 764 N N . PRO A 1 99 ? -15.083 2.382 3.063 1.00 91.00 99 PRO A N 1
ATOM 765 C CA . PRO A 1 99 ? -15.428 2.154 4.459 1.00 91.00 99 PRO A CA 1
ATOM 766 C C . PRO A 1 99 ? -14.201 2.257 5.363 1.00 91.00 99 PRO A C 1
ATOM 768 O O . PRO A 1 99 ? -13.165 1.646 5.086 1.00 91.00 99 PRO A O 1
ATOM 771 N N . PHE A 1 100 ? -14.339 2.974 6.474 1.00 91.00 100 PHE A N 1
ATOM 772 C CA . PHE A 1 100 ? -13.242 3.279 7.389 1.00 91.00 100 PHE A CA 1
ATOM 773 C C . PHE A 1 100 ? -12.460 2.034 7.845 1.00 91.00 100 PHE A C 1
ATOM 775 O O . PHE A 1 100 ? -11.231 1.994 7.774 1.00 91.00 100 PHE A O 1
ATOM 782 N N . ALA A 1 101 ? -13.169 0.956 8.196 1.00 89.94 101 ALA A N 1
ATOM 783 C CA . ALA A 1 101 ? -12.556 -0.320 8.567 1.00 89.94 101 ALA A CA 1
ATOM 784 C C . ALA A 1 101 ? -11.711 -0.944 7.436 1.00 89.94 101 ALA A C 1
ATOM 786 O O . ALA A 1 101 ? -10.665 -1.539 7.700 1.00 89.94 101 ALA A O 1
ATOM 787 N N . LYS A 1 102 ? -12.129 -0.790 6.169 1.00 91.38 102 LYS A N 1
ATOM 788 C CA . LYS A 1 102 ? -11.356 -1.275 5.013 1.00 91.38 102 LYS A CA 1
ATOM 789 C C . LYS A 1 102 ? -10.086 -0.457 4.808 1.00 91.38 102 LYS A C 1
ATOM 791 O O . LYS A 1 102 ? -9.056 -1.051 4.517 1.00 91.38 102 LYS A O 1
ATOM 796 N N . ARG A 1 103 ? -10.136 0.862 5.021 1.00 93.38 103 ARG A N 1
ATOM 797 C CA . ARG A 1 103 ? -8.956 1.741 4.939 1.00 93.38 103 ARG A CA 1
ATOM 798 C C . ARG A 1 103 ? -7.913 1.390 5.999 1.00 93.38 103 ARG A C 1
ATOM 800 O O . ARG A 1 103 ? -6.731 1.279 5.678 1.00 93.38 103 ARG A O 1
ATOM 807 N N . ILE A 1 104 ? -8.344 1.138 7.242 1.00 92.69 104 ILE A N 1
ATOM 808 C CA . ILE A 1 104 ? -7.443 0.676 8.313 1.00 92.69 104 ILE A CA 1
ATOM 809 C C . ILE A 1 104 ? -6.800 -0.656 7.933 1.00 92.69 104 ILE A C 1
ATOM 811 O O . ILE A 1 104 ? -5.582 -0.788 8.020 1.00 92.69 104 ILE A O 1
ATOM 815 N N . ARG A 1 105 ? -7.597 -1.628 7.476 1.00 92.62 105 ARG A N 1
ATOM 816 C CA . ARG A 1 105 ? -7.078 -2.935 7.060 1.00 92.62 105 ARG A CA 1
ATOM 817 C C . ARG A 1 105 ? -6.070 -2.811 5.917 1.00 92.62 105 ARG A C 1
ATOM 819 O O . ARG A 1 105 ? -4.981 -3.354 6.034 1.00 92.62 105 ARG A O 1
ATOM 826 N N . ALA A 1 106 ? -6.398 -2.045 4.878 1.00 91.75 106 ALA A N 1
ATOM 827 C CA . ALA A 1 106 ? -5.490 -1.783 3.766 1.00 91.75 106 ALA A CA 1
ATOM 828 C C . ALA A 1 106 ? -4.181 -1.132 4.241 1.00 91.75 106 ALA A C 1
ATOM 830 O O . ALA A 1 106 ? -3.109 -1.529 3.803 1.00 91.75 106 ALA A O 1
ATOM 831 N N . THR A 1 107 ? -4.248 -0.195 5.192 1.00 94.19 107 THR A N 1
ATOM 832 C CA . THR A 1 107 ? -3.050 0.424 5.785 1.00 94.19 107 THR A CA 1
ATOM 833 C C . THR A 1 107 ? -2.210 -0.586 6.573 1.00 94.19 107 THR A C 1
ATOM 835 O O . THR A 1 107 ? -0.985 -0.584 6.469 1.00 94.19 107 THR A O 1
ATOM 838 N N . ILE A 1 108 ? -2.848 -1.474 7.342 1.00 93.81 108 ILE A N 1
ATOM 839 C CA . ILE A 1 108 ? -2.169 -2.541 8.092 1.00 93.81 108 ILE A CA 1
ATOM 840 C C . ILE A 1 108 ? -1.493 -3.537 7.141 1.00 93.81 108 ILE A C 1
ATOM 842 O O . ILE A 1 108 ? -0.360 -3.943 7.391 1.00 93.81 108 ILE A O 1
ATOM 846 N N . ASP A 1 109 ? -2.139 -3.889 6.030 1.00 92.81 109 ASP A N 1
ATOM 847 C CA . ASP A 1 109 ? -1.589 -4.826 5.046 1.00 92.81 109 ASP A CA 1
ATOM 848 C C . ASP A 1 109 ? -0.268 -4.314 4.429 1.00 92.81 109 ASP A C 1
ATOM 850 O O . ASP A 1 109 ? 0.574 -5.118 4.025 1.00 92.81 109 ASP A O 1
ATOM 854 N N . LEU A 1 110 ? -0.011 -2.997 4.435 1.00 92.62 110 LEU A N 1
ATOM 855 C CA . LEU A 1 110 ? 1.256 -2.401 3.977 1.00 92.62 110 LEU A CA 1
ATOM 856 C C . LEU A 1 110 ? 2.448 -2.686 4.906 1.00 92.62 110 LEU A C 1
ATOM 858 O O . LEU A 1 110 ? 3.594 -2.502 4.492 1.00 92.62 110 LEU A O 1
ATOM 862 N N . TYR A 1 111 ? 2.224 -3.159 6.137 1.00 93.56 111 TYR A N 1
ATOM 863 C CA . TYR A 1 111 ? 3.304 -3.589 7.039 1.00 93.56 111 TYR A CA 1
ATOM 864 C C . TYR A 1 111 ? 3.939 -4.921 6.626 1.00 93.56 111 TYR A C 1
ATOM 866 O O . TYR A 1 111 ? 4.991 -5.280 7.148 1.00 93.56 111 TYR A O 1
ATOM 874 N N . ARG A 1 112 ? 3.352 -5.636 5.656 1.00 92.12 112 ARG A N 1
ATOM 875 C CA . ARG A 1 112 ? 3.957 -6.847 5.078 1.00 92.12 112 ARG A CA 1
ATOM 876 C C . ARG A 1 112 ? 5.241 -6.558 4.290 1.00 92.12 112 ARG A C 1
ATOM 878 O O . ARG A 1 112 ? 6.024 -7.472 4.037 1.00 92.12 112 ARG A O 1
ATOM 885 N N . TYR A 1 113 ? 5.420 -5.314 3.842 1.00 93.00 113 TYR A N 1
ATOM 886 C CA . TYR A 1 113 ? 6.589 -4.890 3.085 1.00 93.00 113 TYR A CA 1
ATOM 887 C C . TYR A 1 113 ? 7.710 -4.439 4.019 1.00 93.00 113 TYR A C 1
ATOM 889 O O . TYR A 1 113 ? 7.469 -3.786 5.033 1.00 93.00 113 TYR A O 1
ATOM 897 N N . THR A 1 114 ? 8.945 -4.768 3.652 1.00 90.62 114 THR A N 1
ATOM 898 C CA . THR A 1 114 ? 10.159 -4.403 4.388 1.00 90.62 114 THR A CA 1
ATOM 899 C C . THR A 1 114 ? 11.216 -3.865 3.427 1.00 90.62 114 THR A C 1
ATOM 901 O O . THR A 1 114 ? 11.226 -4.208 2.244 1.00 90.62 114 THR A O 1
ATOM 904 N N . SER A 1 115 ? 12.174 -3.096 3.946 1.00 86.62 115 SER A N 1
ATOM 905 C CA . SER A 1 115 ? 13.302 -2.549 3.175 1.00 86.62 115 SER A CA 1
ATOM 906 C C . SER A 1 115 ? 14.316 -3.603 2.705 1.00 86.62 115 SER A C 1
ATOM 908 O O . SER A 1 115 ? 15.340 -3.266 2.116 1.00 86.62 115 SER A O 1
ATOM 910 N N . ARG A 1 116 ? 14.079 -4.894 2.972 1.00 85.44 116 ARG A N 1
ATOM 911 C CA . ARG A 1 116 ? 15.064 -5.964 2.778 1.00 85.44 116 ARG A CA 1
ATOM 912 C C . ARG A 1 116 ? 14.724 -6.863 1.597 1.00 85.44 116 ARG A C 1
ATOM 914 O O . ARG A 1 116 ? 13.579 -7.277 1.406 1.00 85.44 116 ARG A O 1
ATOM 921 N N . GLY A 1 117 ? 15.766 -7.250 0.859 1.00 82.19 117 GLY A N 1
ATOM 922 C CA . GLY A 1 117 ? 15.705 -8.315 -0.144 1.00 82.19 117 GLY A CA 1
ATOM 923 C C . GLY A 1 117 ? 14.596 -8.103 -1.175 1.00 82.19 117 GLY A C 1
ATOM 924 O O . GLY A 1 117 ? 14.423 -6.997 -1.676 1.00 82.19 117 GLY A O 1
ATOM 925 N N . ALA A 1 118 ? 13.839 -9.157 -1.482 1.00 86.38 118 ALA A N 1
ATOM 926 C CA . ALA A 1 118 ? 12.768 -9.128 -2.481 1.00 86.38 118 ALA A CA 1
ATOM 927 C C . ALA A 1 118 ? 11.521 -8.326 -2.051 1.00 86.38 118 ALA A C 1
ATOM 929 O O . ALA A 1 118 ? 10.709 -7.958 -2.897 1.00 86.38 118 ALA A O 1
ATOM 930 N N . SER A 1 119 ? 11.363 -8.032 -0.755 1.00 91.31 119 SER A N 1
ATOM 931 C CA . SER A 1 119 ? 10.168 -7.366 -0.223 1.00 91.31 119 SER A CA 1
ATOM 932 C C . SER A 1 119 ? 10.025 -5.932 -0.743 1.00 91.31 119 SER A C 1
ATOM 934 O O . SER A 1 119 ? 8.924 -5.516 -1.095 1.00 91.31 119 SER A O 1
ATOM 936 N N . ILE A 1 120 ? 11.146 -5.220 -0.897 1.00 92.38 120 ILE A N 1
ATOM 937 C CA . ILE A 1 120 ? 11.153 -3.858 -1.441 1.00 92.38 120 ILE A CA 1
ATOM 938 C C . ILE A 1 120 ? 10.776 -3.811 -2.926 1.00 92.38 120 ILE A C 1
ATOM 940 O O . ILE A 1 120 ? 10.092 -2.893 -3.365 1.00 92.38 120 ILE A O 1
ATOM 944 N N . LEU A 1 121 ? 11.158 -4.834 -3.696 1.00 87.50 121 LEU A N 1
ATOM 945 C CA . LEU A 1 121 ? 10.792 -4.939 -5.110 1.00 87.50 121 LEU A CA 1
ATOM 946 C C . LEU A 1 121 ? 9.309 -5.276 -5.264 1.00 87.50 121 LEU A C 1
ATOM 948 O O . LEU A 1 121 ? 8.632 -4.703 -6.113 1.00 87.50 121 LEU A O 1
ATOM 952 N N . ALA A 1 122 ? 8.787 -6.155 -4.402 1.00 88.06 122 ALA A N 1
ATOM 953 C CA . ALA A 1 122 ? 7.362 -6.464 -4.351 1.00 88.06 122 ALA A CA 1
ATOM 954 C C . ALA A 1 122 ? 6.524 -5.238 -3.955 1.00 88.06 122 ALA A C 1
ATOM 956 O O . ALA A 1 122 ? 5.449 -5.030 -4.511 1.00 88.06 122 ALA A O 1
ATOM 957 N N . TRP A 1 123 ? 7.024 -4.409 -3.033 1.00 93.94 123 TRP A N 1
ATOM 958 C CA . TRP A 1 123 ? 6.416 -3.121 -2.702 1.00 93.94 123 TRP A CA 1
ATOM 959 C C . TRP A 1 123 ? 6.413 -2.175 -3.903 1.00 93.94 123 TRP A C 1
ATOM 961 O O . TRP A 1 123 ? 5.348 -1.714 -4.298 1.00 93.94 123 TRP A O 1
ATOM 971 N N . ALA A 1 124 ? 7.570 -1.942 -4.526 1.00 89.56 124 ALA A N 1
ATOM 972 C CA . ALA A 1 124 ? 7.678 -1.032 -5.663 1.00 89.56 124 ALA A CA 1
ATOM 973 C C . ALA A 1 124 ? 6.786 -1.473 -6.838 1.00 89.56 124 ALA A C 1
ATOM 975 O O . ALA A 1 124 ? 6.099 -0.652 -7.440 1.00 89.56 124 ALA A O 1
ATOM 976 N N . THR A 1 125 ? 6.712 -2.781 -7.097 1.00 86.31 125 THR A N 1
ATOM 977 C CA . THR A 1 125 ? 5.790 -3.379 -8.079 1.00 86.31 125 THR A CA 1
ATOM 978 C C . THR A 1 125 ? 4.331 -3.101 -7.717 1.00 86.31 125 THR A C 1
ATOM 980 O O . THR A 1 125 ? 3.545 -2.706 -8.571 1.00 86.31 125 THR A O 1
ATOM 983 N N . ALA A 1 126 ? 3.955 -3.271 -6.446 1.00 85.94 126 ALA A N 1
ATOM 984 C CA . ALA A 1 126 ? 2.588 -3.034 -5.989 1.00 85.94 126 ALA A CA 1
ATOM 985 C C . ALA A 1 126 ? 2.176 -1.553 -6.052 1.00 85.94 126 ALA A C 1
ATOM 987 O O . ALA A 1 126 ? 1.005 -1.271 -6.286 1.00 85.94 126 ALA A O 1
ATOM 988 N N . MET A 1 127 ? 3.117 -0.627 -5.849 1.00 85.12 127 MET A N 1
ATOM 989 C CA . MET A 1 127 ? 2.867 0.817 -5.907 1.00 85.12 127 MET A CA 1
ATOM 990 C C . MET A 1 127 ? 2.767 1.347 -7.342 1.00 85.12 127 MET A C 1
ATOM 992 O O . MET A 1 127 ? 1.965 2.232 -7.612 1.00 85.12 127 MET A O 1
ATOM 996 N N . THR A 1 128 ? 3.586 0.813 -8.250 1.00 84.38 128 THR A N 1
ATOM 997 C CA . THR A 1 128 ? 3.786 1.385 -9.596 1.00 84.38 128 THR A CA 1
ATOM 998 C C . THR A 1 128 ? 3.114 0.575 -10.704 1.00 84.38 128 THR A C 1
ATOM 1000 O O . THR A 1 128 ? 2.944 1.054 -11.822 1.00 84.38 128 THR A O 1
ATOM 1003 N N . GLY A 1 129 ? 2.761 -0.684 -10.427 1.00 83.44 129 GLY A N 1
ATOM 1004 C CA . GLY A 1 129 ? 2.276 -1.638 -11.425 1.00 83.44 129 GLY A CA 1
ATOM 1005 C C . GLY A 1 129 ? 3.355 -2.154 -12.385 1.00 83.44 129 GLY A C 1
ATOM 1006 O O . GLY A 1 129 ? 3.039 -2.937 -13.281 1.00 83.44 129 GLY A O 1
ATOM 1007 N N . LEU A 1 130 ? 4.620 -1.749 -12.218 1.00 79.19 130 LEU A N 1
ATOM 1008 C CA . LEU A 1 130 ? 5.730 -2.195 -13.061 1.00 79.19 130 LEU A CA 1
ATOM 1009 C C . LEU A 1 130 ? 6.134 -3.631 -12.727 1.00 79.19 130 LEU A C 1
ATOM 1011 O O . LEU A 1 130 ? 6.379 -3.952 -11.569 1.00 79.19 130 LEU A O 1
ATOM 1015 N N . SER A 1 131 ? 6.295 -4.477 -13.748 1.00 80.75 131 SER A N 1
ATOM 1016 C CA . SER A 1 131 ? 6.794 -5.848 -13.563 1.00 80.75 131 SER A CA 1
ATOM 1017 C C . SER A 1 131 ? 8.262 -5.902 -13.121 1.00 80.75 131 SER A C 1
ATOM 1019 O O . SER A 1 131 ? 8.646 -6.837 -12.424 1.00 80.75 131 SER A O 1
ATOM 1021 N N . ASP A 1 132 ? 9.068 -4.908 -13.511 1.00 84.19 132 ASP A N 1
ATOM 1022 C CA . ASP A 1 132 ? 10.439 -4.719 -13.030 1.00 84.19 132 ASP A CA 1
ATOM 1023 C C . ASP A 1 132 ? 10.697 -3.237 -12.682 1.00 84.19 132 ASP A C 1
ATOM 1025 O O . ASP A 1 132 ? 10.939 -2.421 -13.577 1.00 84.19 132 ASP A O 1
ATOM 1029 N N . PRO A 1 133 ? 10.656 -2.861 -11.390 1.00 83.75 133 PRO A N 1
ATOM 1030 C CA . PRO A 1 133 ? 10.916 -1.492 -10.951 1.00 83.75 133 PRO A CA 1
ATOM 1031 C C . PRO A 1 133 ? 12.375 -1.057 -11.161 1.00 83.75 133 PRO A C 1
ATOM 1033 O O . PRO A 1 133 ? 12.638 0.136 -11.317 1.00 83.75 133 PRO A O 1
ATOM 1036 N N . LEU A 1 134 ? 13.324 -2.005 -11.190 1.00 86.81 134 LEU A N 1
ATOM 1037 C CA . LEU A 1 134 ? 14.756 -1.703 -11.317 1.00 86.81 134 LEU A CA 1
ATOM 1038 C C . LEU A 1 134 ? 15.144 -1.210 -12.713 1.00 86.81 134 LEU A C 1
ATOM 1040 O O . LEU A 1 134 ? 16.176 -0.564 -12.870 1.00 86.81 134 LEU A O 1
ATOM 1044 N N . SER A 1 135 ? 14.291 -1.454 -13.710 1.00 85.94 135 SER A N 1
ATOM 1045 C CA . SER A 1 135 ? 14.415 -0.873 -15.048 1.00 85.94 135 SER A CA 1
ATOM 1046 C C . SER A 1 135 ? 14.211 0.649 -15.069 1.00 85.94 135 SER A C 1
ATOM 1048 O O . SER A 1 135 ? 14.536 1.291 -16.066 1.00 85.94 135 SER A O 1
ATOM 1050 N N . ARG A 1 136 ? 13.630 1.232 -14.009 1.00 85.31 136 ARG A N 1
ATOM 1051 C CA . ARG A 1 136 ? 13.335 2.671 -13.916 1.00 85.31 136 ARG A CA 1
ATOM 1052 C C . ARG A 1 136 ? 14.035 3.357 -12.757 1.00 85.31 136 ARG A C 1
ATOM 1054 O O . ARG A 1 136 ? 14.476 4.479 -12.940 1.00 85.31 136 ARG A O 1
ATOM 1061 N N . VAL A 1 137 ? 14.121 2.712 -11.597 1.00 88.44 137 VAL A N 1
ATOM 1062 C CA . VAL A 1 137 ? 14.646 3.308 -10.361 1.00 88.44 137 VAL A CA 1
ATOM 1063 C C . VAL A 1 137 ? 15.688 2.378 -9.756 1.00 88.44 137 VAL A C 1
ATOM 1065 O O . VAL A 1 137 ? 15.494 1.164 -9.707 1.00 88.44 137 VAL A O 1
ATOM 1068 N N . SER A 1 138 ? 16.805 2.922 -9.277 1.00 91.38 138 SER A N 1
ATOM 1069 C CA . SER A 1 138 ? 17.851 2.104 -8.669 1.00 91.38 138 SER A CA 1
ATOM 1070 C C . SER A 1 138 ? 17.392 1.495 -7.339 1.00 91.38 138 SER A C 1
ATOM 1072 O O . SER A 1 138 ? 16.542 2.029 -6.626 1.00 91.38 138 SER A O 1
ATOM 1074 N N . ARG A 1 139 ? 18.012 0.378 -6.937 1.00 90.25 139 ARG A N 1
ATOM 1075 C CA . ARG A 1 139 ? 17.739 -0.237 -5.625 1.00 90.25 139 ARG A CA 1
ATOM 1076 C C . ARG A 1 139 ? 17.958 0.741 -4.465 1.00 90.25 139 ARG A C 1
ATOM 1078 O O . ARG A 1 139 ? 17.222 0.676 -3.487 1.00 90.25 139 ARG A O 1
ATOM 1085 N N . HIS A 1 140 ? 18.961 1.611 -4.564 1.00 92.44 140 HIS A N 1
ATOM 1086 C CA . HIS A 1 140 ? 19.263 2.574 -3.512 1.00 92.44 140 HIS A CA 1
ATOM 1087 C C . HIS A 1 140 ? 18.131 3.591 -3.345 1.00 92.44 140 HIS A C 1
ATOM 1089 O O . HIS A 1 140 ? 17.639 3.777 -2.237 1.00 92.44 140 HIS A O 1
ATOM 1095 N N . GLU A 1 141 ? 17.649 4.158 -4.450 1.00 92.38 141 GLU A N 1
ATOM 1096 C CA . GLU A 1 141 ? 16.507 5.077 -4.445 1.00 92.38 141 GLU A CA 1
ATOM 1097 C C . GLU A 1 141 ? 15.240 4.394 -3.921 1.00 92.38 141 GLU A C 1
ATOM 1099 O O . GLU A 1 141 ? 14.527 4.974 -3.109 1.00 92.38 141 GLU A O 1
ATOM 1104 N N . LEU A 1 142 ? 14.985 3.129 -4.287 1.00 93.19 142 LEU A N 1
ATOM 1105 C CA . LEU A 1 142 ? 13.869 2.375 -3.706 1.00 93.19 142 LEU A CA 1
ATOM 1106 C C . LEU A 1 142 ? 13.990 2.263 -2.183 1.00 93.19 142 LEU A C 1
ATOM 1108 O O . LEU A 1 142 ? 12.992 2.413 -1.484 1.00 93.19 142 LEU A O 1
ATOM 1112 N N . GLU A 1 143 ? 15.188 1.997 -1.655 1.00 94.69 143 GLU A N 1
ATOM 1113 C CA . GLU A 1 143 ? 15.436 1.932 -0.209 1.00 94.69 143 GLU A CA 1
ATOM 1114 C C . GLU A 1 143 ? 15.218 3.282 0.479 1.00 94.69 143 GLU A C 1
ATOM 1116 O O . GLU A 1 143 ? 14.696 3.317 1.595 1.00 94.69 143 GLU A O 1
ATOM 1121 N N . GLU A 1 144 ? 15.582 4.385 -0.169 1.00 94.50 144 GLU A N 1
ATOM 1122 C CA . GLU A 1 144 ? 15.333 5.735 0.335 1.00 94.50 144 GLU A CA 1
ATOM 1123 C C . GLU A 1 144 ? 13.846 6.097 0.321 1.00 94.50 144 GLU A C 1
ATOM 1125 O O . GLU A 1 144 ? 13.308 6.528 1.347 1.00 94.50 144 GLU A O 1
ATOM 1130 N N . GLU A 1 145 ? 13.160 5.876 -0.801 1.00 94.25 145 GLU A N 1
ATOM 1131 C CA . GLU A 1 145 ? 11.729 6.155 -0.925 1.00 94.25 145 GLU A CA 1
ATOM 1132 C C . GLU A 1 145 ? 10.908 5.231 -0.019 1.00 94.25 145 GLU A C 1
ATOM 1134 O O . GLU A 1 145 ? 9.949 5.681 0.606 1.00 94.25 145 GLU A O 1
ATOM 1139 N N . PHE A 1 146 ? 11.332 3.979 0.184 1.00 95.38 146 PHE A N 1
ATOM 1140 C CA . PHE A 1 146 ? 10.690 3.087 1.147 1.00 95.38 146 PHE A CA 1
ATOM 1141 C C . PHE A 1 146 ? 10.773 3.633 2.577 1.00 95.38 146 PHE A C 1
ATOM 1143 O O . PHE A 1 146 ? 9.773 3.621 3.291 1.00 95.38 146 PHE A O 1
ATOM 1150 N N . ARG A 1 147 ? 11.921 4.176 3.009 1.00 94.31 147 ARG A N 1
ATOM 1151 C CA . ARG A 1 147 ? 12.037 4.794 4.349 1.00 94.31 147 ARG A CA 1
ATOM 1152 C C . ARG A 1 147 ? 11.071 5.968 4.515 1.00 94.31 147 ARG A C 1
ATOM 1154 O O . ARG A 1 147 ? 10.489 6.139 5.585 1.00 94.31 147 ARG A O 1
ATOM 1161 N N . ARG A 1 148 ? 10.887 6.778 3.468 1.00 94.12 148 ARG A N 1
ATOM 1162 C CA . ARG A 1 148 ? 9.920 7.891 3.475 1.00 94.12 148 ARG A CA 1
ATOM 1163 C C . ARG A 1 148 ? 8.485 7.372 3.524 1.00 94.12 148 ARG A C 1
ATOM 1165 O O . ARG A 1 148 ? 7.687 7.855 4.329 1.00 94.12 148 ARG A O 1
ATOM 1172 N N . PHE A 1 149 ? 8.189 6.348 2.731 1.00 94.81 149 PHE A N 1
ATOM 1173 C CA . PHE A 1 149 ? 6.910 5.650 2.728 1.00 94.81 149 PHE A CA 1
ATOM 1174 C C . PHE A 1 149 ? 6.572 5.061 4.103 1.00 94.81 149 PHE A C 1
ATOM 1176 O O . PHE A 1 149 ? 5.435 5.187 4.548 1.00 94.81 149 PHE A O 1
ATOM 1183 N N . GLU A 1 150 ? 7.534 4.479 4.827 1.00 94.31 150 GLU A N 1
ATOM 1184 C CA . GLU A 1 150 ? 7.300 3.965 6.183 1.00 94.31 150 GLU A CA 1
ATOM 1185 C C . GLU A 1 150 ? 6.834 5.064 7.140 1.00 94.31 150 GLU A C 1
ATOM 1187 O O . GLU A 1 150 ? 5.864 4.870 7.873 1.00 94.31 150 GLU A O 1
ATOM 1192 N N . VAL A 1 151 ? 7.473 6.236 7.099 1.00 93.69 151 VAL A N 1
ATOM 1193 C CA . VAL A 1 151 ? 7.067 7.389 7.914 1.00 93.69 151 VAL A CA 1
ATOM 1194 C C . VAL A 1 151 ? 5.665 7.863 7.527 1.00 93.69 151 VAL A C 1
ATOM 1196 O O . VAL A 1 151 ? 4.851 8.155 8.406 1.00 93.69 151 VAL A O 1
ATOM 1199 N N . LEU A 1 152 ? 5.363 7.925 6.228 1.00 94.50 152 LEU A N 1
ATOM 1200 C CA . LEU A 1 152 ? 4.046 8.313 5.725 1.00 94.50 152 LEU A CA 1
ATOM 1201 C C . LEU A 1 152 ? 2.955 7.321 6.161 1.00 94.50 152 LEU A C 1
ATOM 1203 O O . LEU A 1 152 ? 1.932 7.734 6.705 1.00 94.50 152 LEU A O 1
ATOM 1207 N N . ARG A 1 153 ? 3.195 6.018 5.981 1.00 95.00 153 ARG A N 1
ATOM 1208 C CA . ARG A 1 153 ? 2.313 4.922 6.405 1.00 95.00 153 ARG A CA 1
ATOM 1209 C C . ARG A 1 153 ? 2.057 4.970 7.906 1.00 95.00 153 ARG A C 1
ATOM 1211 O O . ARG A 1 153 ? 0.904 4.899 8.324 1.00 95.00 153 ARG A O 1
ATOM 1218 N N . ASP A 1 154 ? 3.112 5.105 8.710 1.00 95.25 154 ASP A N 1
ATOM 1219 C CA . ASP A 1 154 ? 3.011 5.123 10.170 1.00 95.25 154 ASP A CA 1
ATOM 1220 C C . ASP A 1 154 ? 2.188 6.345 10.641 1.00 95.25 154 ASP A C 1
ATOM 1222 O O . ASP A 1 154 ? 1.307 6.212 11.495 1.00 95.25 154 ASP A O 1
ATOM 1226 N N . ARG A 1 155 ? 2.403 7.526 10.037 1.00 94.88 155 ARG A N 1
ATOM 1227 C CA . ARG A 1 155 ? 1.606 8.738 10.312 1.00 94.88 155 ARG A CA 1
ATOM 1228 C C . ARG A 1 155 ? 0.141 8.578 9.914 1.00 94.88 155 ARG A C 1
ATOM 1230 O O . ARG A 1 155 ? -0.737 8.936 10.697 1.00 94.88 155 ARG A O 1
ATOM 1237 N N . HIS A 1 156 ? -0.128 8.026 8.733 1.00 95.19 156 HIS A N 1
ATOM 1238 C CA . HIS A 1 156 ? -1.492 7.765 8.264 1.00 95.19 156 HIS A CA 1
ATOM 1239 C C . HIS A 1 156 ? -2.225 6.786 9.182 1.00 95.19 156 HIS A C 1
ATOM 1241 O O . HIS A 1 156 ? -3.359 7.039 9.587 1.00 95.19 156 HIS A O 1
ATOM 1247 N N . LEU A 1 157 ? -1.558 5.706 9.605 1.00 94.81 157 LEU A N 1
ATOM 1248 C CA . LEU A 1 157 ? -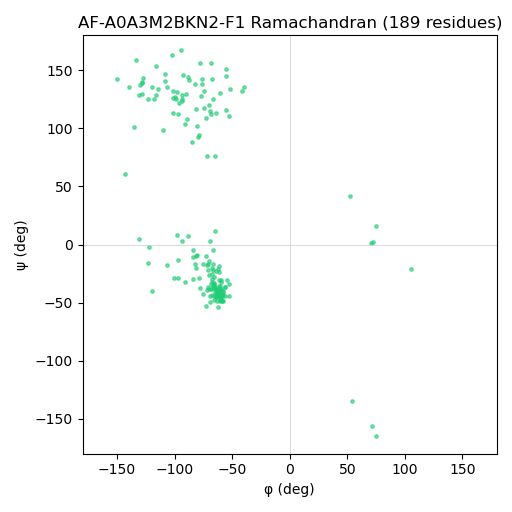2.124 4.768 10.571 1.00 94.81 157 LEU A CA 1
ATOM 1249 C C . LEU A 1 157 ? -2.466 5.466 11.893 1.00 94.81 157 LEU A C 1
ATOM 1251 O O . LEU A 1 157 ? -3.548 5.246 12.435 1.00 94.81 157 LEU A O 1
ATOM 1255 N N . ALA A 1 158 ? -1.583 6.327 12.407 1.00 94.00 158 ALA A N 1
ATOM 1256 C CA . ALA A 1 158 ? -1.849 7.085 13.628 1.00 94.00 158 ALA A CA 1
ATOM 1257 C C . ALA A 1 158 ? -3.081 7.995 13.489 1.00 94.00 158 ALA A C 1
ATOM 1259 O O . ALA A 1 158 ? -3.923 8.017 14.389 1.00 94.00 158 ALA A O 1
ATOM 1260 N N . GLN A 1 159 ? -3.231 8.679 12.350 1.00 93.25 159 GLN A N 1
ATOM 1261 C CA . GLN A 1 159 ? -4.407 9.502 12.049 1.00 93.25 159 GLN A CA 1
ATOM 1262 C C . GLN A 1 159 ? -5.691 8.669 11.988 1.00 93.25 159 GLN A C 1
ATOM 1264 O O . GLN A 1 159 ? -6.696 9.050 12.589 1.00 93.25 159 GLN A O 1
ATOM 1269 N N . LEU A 1 160 ? -5.659 7.505 11.330 1.00 93.31 160 LEU A N 1
ATOM 1270 C CA . LEU A 1 160 ? -6.799 6.588 11.299 1.00 93.31 160 LEU A CA 1
ATOM 1271 C C . LEU A 1 160 ? -7.152 6.091 12.706 1.00 93.31 160 LEU A C 1
ATOM 1273 O O . LEU A 1 160 ? -8.315 6.092 13.086 1.00 93.31 160 LEU A O 1
ATOM 1277 N N . VAL A 1 161 ? -6.176 5.729 13.536 1.00 92.38 161 VAL A N 1
ATOM 1278 C CA . VAL A 1 161 ? -6.465 5.282 14.907 1.00 92.38 161 VAL A CA 1
ATOM 1279 C C . VAL A 1 161 ? -7.039 6.406 15.774 1.00 92.38 161 VAL A C 1
ATOM 1281 O O . VAL A 1 161 ? -7.928 6.152 16.583 1.00 92.38 161 VAL A O 1
ATOM 1284 N N . GLN A 1 162 ? -6.589 7.650 15.600 1.00 90.44 162 GLN A N 1
ATOM 1285 C CA . GLN A 1 162 ? -7.180 8.808 16.284 1.00 90.44 162 GLN A CA 1
ATOM 1286 C C . GLN A 1 162 ? -8.611 9.093 15.807 1.00 90.44 162 GLN A C 1
ATOM 1288 O O . GLN A 1 162 ? -9.479 9.432 16.612 1.00 90.44 162 GLN A O 1
ATOM 1293 N N . ALA A 1 163 ? -8.879 8.922 14.510 1.00 91.31 163 ALA A N 1
ATOM 1294 C CA . ALA A 1 163 ? -10.212 9.076 13.938 1.00 91.31 163 ALA A CA 1
ATOM 1295 C C . ALA A 1 163 ? -11.172 7.940 14.336 1.00 91.31 163 ALA A C 1
ATOM 1297 O O . ALA A 1 163 ? -12.381 8.151 14.338 1.00 91.31 163 ALA A O 1
ATOM 1298 N N . ALA A 1 164 ? -10.658 6.771 14.736 1.00 91.38 164 ALA A N 1
ATOM 1299 C CA . ALA A 1 164 ? -11.462 5.589 15.050 1.00 91.38 164 ALA A CA 1
ATOM 1300 C C . ALA A 1 164 ? -12.525 5.842 16.130 1.00 91.38 164 ALA A C 1
ATOM 1302 O O . ALA A 1 164 ? -13.652 5.372 15.998 1.00 91.38 164 ALA A O 1
ATOM 1303 N N . ALA A 1 165 ? -12.209 6.663 17.137 1.00 87.19 165 ALA A N 1
ATOM 1304 C CA . ALA A 1 165 ? -13.166 7.026 18.181 1.00 87.19 165 ALA A CA 1
ATOM 1305 C C . ALA A 1 165 ? -14.396 7.767 17.625 1.00 87.19 165 ALA A C 1
ATOM 1307 O O . ALA A 1 165 ? -15.508 7.556 18.104 1.00 87.19 165 ALA A O 1
ATOM 1308 N N . LYS A 1 166 ? -14.215 8.605 16.593 1.00 89.31 166 LYS A N 1
ATOM 1309 C CA . LYS A 1 166 ? -15.313 9.336 15.935 1.00 89.31 166 LYS A CA 1
ATOM 1310 C C . LYS A 1 166 ? -16.225 8.406 15.131 1.00 89.31 166 LYS A C 1
ATOM 1312 O O . LYS A 1 166 ? -17.405 8.690 14.989 1.00 89.31 166 LYS A O 1
ATOM 1317 N N . GLU A 1 167 ? -15.682 7.282 14.679 1.00 88.50 167 GLU A N 1
ATOM 1318 C CA . GLU A 1 167 ? -16.392 6.226 13.951 1.00 88.50 167 GLU A CA 1
ATOM 1319 C C . GLU A 1 167 ? -17.010 5.172 14.893 1.00 88.50 167 GLU A C 1
ATOM 1321 O O . GLU A 1 167 ? -17.495 4.137 14.440 1.00 88.50 167 GLU A O 1
ATOM 1326 N N . GLY A 1 168 ? -16.976 5.398 16.214 1.00 88.75 168 GLY A N 1
ATOM 1327 C CA . GLY A 1 168 ? -17.516 4.470 17.214 1.00 88.75 168 GLY A CA 1
ATOM 1328 C C . GLY A 1 168 ? -16.654 3.225 17.458 1.00 88.75 168 GLY A C 1
ATOM 1329 O O . GLY A 1 168 ? -17.133 2.248 18.032 1.00 88.75 168 GLY A O 1
ATOM 1330 N N . ILE A 1 169 ? -15.389 3.238 17.031 1.00 90.50 169 ILE A N 1
ATOM 1331 C CA . ILE A 1 169 ? -14.441 2.132 17.201 1.00 90.50 169 ILE A CA 1
ATOM 1332 C C . ILE A 1 169 ? -13.502 2.457 18.367 1.00 90.50 169 ILE A C 1
ATOM 1334 O O . ILE A 1 169 ? -12.843 3.495 18.350 1.00 90.50 169 ILE A O 1
ATOM 1338 N N . ASP A 1 170 ? -13.385 1.559 19.353 1.00 90.94 170 ASP A N 1
ATOM 1339 C CA . ASP A 1 170 ? -12.431 1.717 20.462 1.00 90.94 170 ASP A CA 1
ATOM 1340 C C . ASP A 1 170 ? -10.975 1.694 19.941 1.00 90.94 170 ASP A C 1
ATOM 1342 O O . ASP A 1 170 ? -10.494 0.637 19.505 1.00 90.94 170 ASP A O 1
ATOM 1346 N N . PRO A 1 171 ? -10.229 2.817 20.020 1.00 89.44 171 PRO A N 1
ATOM 1347 C CA . PRO A 1 171 ? -8.851 2.879 19.547 1.00 89.44 171 PRO A CA 1
ATOM 1348 C C . PRO A 1 171 ? -7.917 1.916 20.290 1.00 89.44 171 PRO A C 1
ATOM 1350 O O . PRO A 1 171 ? -6.940 1.442 19.708 1.00 89.44 171 PRO A O 1
ATOM 1353 N N . ALA A 1 172 ? -8.181 1.610 21.565 1.00 88.94 172 ALA A N 1
ATOM 1354 C CA . ALA A 1 172 ? -7.337 0.717 22.355 1.00 88.94 172 ALA A CA 1
ATOM 1355 C C . ALA A 1 172 ? -7.542 -0.756 21.969 1.00 88.94 172 ALA A C 1
ATOM 1357 O O . ALA A 1 172 ? -6.568 -1.502 21.831 1.00 88.94 172 ALA A O 1
ATOM 1358 N N . ALA A 1 173 ? -8.788 -1.195 21.766 1.00 89.25 173 ALA A N 1
ATOM 1359 C CA . ALA A 1 173 ? -9.083 -2.502 21.178 1.00 89.25 173 ALA A CA 1
ATOM 1360 C C . ALA A 1 173 ? -8.506 -2.632 19.763 1.00 89.25 173 ALA A C 1
ATOM 1362 O O . ALA A 1 173 ? -7.862 -3.637 19.465 1.00 89.25 173 ALA A O 1
ATOM 1363 N N . LEU A 1 174 ? -8.656 -1.596 18.932 1.00 89.62 174 LEU A N 1
ATOM 1364 C CA . LEU A 1 174 ? -8.119 -1.587 17.576 1.00 89.62 174 LEU A CA 1
ATOM 1365 C C . LEU A 1 174 ? -6.594 -1.767 17.572 1.00 89.62 174 LEU A C 1
ATOM 1367 O O . LEU A 1 174 ? -6.095 -2.646 16.876 1.00 89.62 174 LEU A O 1
ATOM 1371 N N . LYS A 1 175 ? -5.858 -1.002 18.392 1.00 89.56 175 LYS A N 1
ATOM 1372 C CA . LYS A 1 175 ? -4.396 -1.141 18.533 1.00 89.56 175 LYS A CA 1
ATOM 1373 C C . LYS A 1 175 ? -3.987 -2.564 18.922 1.00 89.56 175 LYS A C 1
ATOM 1375 O O . LYS A 1 175 ? -3.062 -3.106 18.330 1.00 89.56 175 LYS A O 1
ATOM 1380 N N . ARG A 1 176 ? -4.680 -3.189 19.882 1.00 89.75 176 ARG A N 1
ATOM 1381 C CA . ARG A 1 176 ? -4.376 -4.560 20.340 1.00 89.75 176 ARG A CA 1
ATOM 1382 C C . ARG A 1 176 ? -4.607 -5.625 19.265 1.00 89.75 176 ARG A C 1
ATOM 1384 O O . ARG A 1 176 ? -3.939 -6.651 19.294 1.00 89.75 176 ARG A O 1
ATOM 1391 N N . ALA A 1 177 ? -5.529 -5.383 18.335 1.00 88.94 177 ALA A N 1
ATOM 1392 C CA . ALA A 1 177 ? -5.832 -6.297 17.235 1.00 88.94 177 ALA A CA 1
ATOM 1393 C C . ALA A 1 177 ? -4.857 -6.181 16.043 1.00 88.94 177 ALA A C 1
ATOM 1395 O O . ALA A 1 177 ? -4.912 -7.005 15.132 1.00 88.94 177 ALA A O 1
ATOM 1396 N N . MET A 1 178 ? -3.982 -5.169 16.019 1.00 91.75 178 MET A N 1
ATOM 1397 C CA . MET A 1 178 ? -3.019 -4.960 14.932 1.00 91.75 178 MET A CA 1
ATOM 1398 C C . MET A 1 178 ? -1.803 -5.896 15.032 1.00 91.75 178 MET A C 1
ATOM 1400 O O . MET A 1 178 ? -1.437 -6.294 16.139 1.00 91.75 178 MET A O 1
ATOM 1404 N N . PRO A 1 179 ? -1.109 -6.178 13.912 1.00 91.81 179 PRO A N 1
ATOM 1405 C CA . PRO A 1 179 ? 0.192 -6.846 13.919 1.00 91.81 179 PRO A CA 1
ATOM 1406 C C . PRO A 1 179 ? 1.226 -6.119 14.798 1.00 91.81 179 PRO A C 1
ATOM 1408 O O . PRO A 1 179 ? 1.165 -4.888 14.930 1.00 91.81 179 PRO A O 1
ATOM 1411 N N . PRO A 1 180 ? 2.201 -6.842 15.379 1.00 91.31 180 PRO A N 1
ATOM 1412 C CA . PRO A 1 180 ? 3.177 -6.260 16.300 1.00 91.31 180 PRO A CA 1
ATOM 1413 C C . PRO A 1 180 ? 4.009 -5.136 15.664 1.00 91.31 180 PRO A C 1
ATOM 1415 O O . PRO A 1 180 ? 4.385 -4.187 16.352 1.00 91.31 180 PRO A O 1
ATOM 1418 N N . GLU A 1 181 ? 4.267 -5.187 14.358 1.00 91.12 181 GLU A N 1
ATOM 1419 C CA . GLU A 1 181 ? 4.981 -4.147 13.614 1.00 91.12 181 GLU A CA 1
ATOM 1420 C C . GLU A 1 181 ? 4.207 -2.822 13.609 1.00 91.12 181 GLU A C 1
ATOM 1422 O O . GLU A 1 181 ? 4.780 -1.767 13.900 1.00 91.12 181 GLU A O 1
ATOM 1427 N N . ALA A 1 182 ? 2.898 -2.884 13.353 1.00 90.62 182 ALA A N 1
ATOM 1428 C CA . ALA A 1 182 ? 2.005 -1.729 13.356 1.00 90.62 182 ALA A CA 1
ATOM 1429 C C . ALA A 1 182 ? 1.812 -1.163 14.773 1.00 90.62 182 ALA A C 1
ATOM 1431 O O . ALA A 1 182 ? 1.827 0.053 14.970 1.00 90.62 182 ALA A O 1
ATOM 1432 N N . GLN A 1 183 ? 1.725 -2.027 15.790 1.00 92.06 183 GLN A N 1
ATOM 1433 C CA . GLN A 1 183 ? 1.687 -1.590 17.189 1.00 92.06 183 GLN A CA 1
ATOM 1434 C C . GLN A 1 183 ? 2.953 -0.816 17.579 1.00 92.06 183 GLN A C 1
ATOM 1436 O O . GLN A 1 183 ? 2.866 0.273 18.147 1.00 92.06 183 GLN A O 1
ATOM 1441 N N . ARG A 1 184 ? 4.134 -1.351 17.239 1.00 90.94 184 ARG A N 1
ATOM 1442 C CA . ARG A 1 184 ? 5.428 -0.701 17.501 1.00 90.94 184 ARG A CA 1
ATOM 1443 C C . ARG A 1 184 ? 5.553 0.634 16.772 1.00 90.94 184 ARG A C 1
ATOM 1445 O O . ARG A 1 184 ? 6.095 1.577 17.339 1.00 90.94 184 ARG A O 1
ATOM 1452 N N . ALA A 1 185 ? 5.050 0.731 15.541 1.00 90.44 185 ALA A N 1
ATOM 1453 C CA . ALA A 1 185 ? 5.002 1.989 14.799 1.00 90.44 185 ALA A CA 1
ATOM 1454 C C . ALA A 1 185 ? 4.193 3.065 15.531 1.00 90.44 185 ALA A C 1
ATOM 1456 O O . ALA A 1 185 ? 4.680 4.176 15.737 1.00 90.44 185 ALA A O 1
ATOM 1457 N N . LEU A 1 186 ? 3.002 2.713 16.015 1.00 89.88 186 LEU A N 1
ATOM 1458 C CA . LEU A 1 186 ? 2.174 3.630 16.797 1.00 89.88 186 LEU A CA 1
ATOM 1459 C C . LEU A 1 186 ? 2.810 4.003 18.140 1.00 89.88 186 LEU A C 1
ATOM 1461 O O . LEU A 1 186 ? 2.639 5.129 18.595 1.00 89.88 186 LEU A O 1
ATOM 1465 N N . GLN A 1 187 ? 3.537 3.091 18.788 1.00 88.44 187 GLN A N 1
ATOM 1466 C CA . GLN A 1 187 ? 4.264 3.400 20.025 1.00 88.44 187 GLN A CA 1
ATOM 1467 C C . GLN A 1 187 ? 5.388 4.412 19.780 1.00 88.44 187 GLN A C 1
ATOM 1469 O O . GLN A 1 187 ? 5.491 5.380 20.526 1.00 88.44 187 GLN A O 1
ATOM 1474 N N . ARG A 1 188 ? 6.169 4.237 18.705 1.00 86.62 188 ARG A N 1
ATOM 1475 C CA . ARG A 1 188 ? 7.264 5.146 18.323 1.00 86.62 188 ARG A CA 1
ATOM 1476 C C . ARG A 1 188 ? 6.805 6.580 18.056 1.00 86.62 188 ARG A C 1
ATOM 1478 O O . ARG A 1 188 ? 7.570 7.500 18.292 1.00 86.62 188 ARG A O 1
ATOM 1485 N N . LEU A 1 189 ? 5.590 6.766 17.544 1.00 82.81 189 LEU A N 1
ATOM 1486 C CA . LEU A 1 189 ? 5.050 8.092 17.218 1.00 82.81 189 LEU A CA 1
ATOM 1487 C C . LEU A 1 189 ? 4.457 8.845 18.417 1.00 82.81 189 LEU A C 1
ATOM 1489 O O . LEU A 1 189 ? 4.218 10.042 18.310 1.00 82.81 189 LEU A O 1
ATOM 1493 N N . ASN A 1 190 ? 4.169 8.152 19.522 1.00 69.44 190 ASN A N 1
ATOM 1494 C CA . ASN A 1 190 ? 3.599 8.752 20.735 1.00 69.44 190 ASN A CA 1
ATOM 1495 C C . ASN A 1 190 ? 4.667 9.051 21.804 1.00 69.44 190 ASN A C 1
ATOM 1497 O O . ASN A 1 190 ? 4.307 9.356 22.940 1.00 69.44 190 ASN A O 1
ATOM 1501 N N . HIS A 1 191 ? 5.945 8.908 21.454 1.00 54.28 191 HIS A N 1
ATOM 1502 C CA . HIS A 1 191 ? 7.094 9.040 22.342 1.00 54.28 191 HIS A CA 1
ATOM 1503 C C . HIS A 1 191 ? 8.006 10.171 21.872 1.00 54.28 191 HIS A C 1
ATOM 1505 O O . HIS A 1 191 ? 8.647 10.779 22.757 1.00 54.28 191 HIS A O 1
#

Nearest PDB structures (foldseek):
  2lqk-assembly1_A  TM=6.177E-01  e=7.773E-03  Thermus thermophilus HB27
  6aca-assembly1_A  TM=2.972E-01  e=5.266E-03  Mycobacterium tuberculosis H37Rv

Secondary structure (DSSP, 8-state):
---PPP-TT-EEEETT-GGG-EEEEEEEEEEEETTEEEEEEEEEETTTEEEEEETTT--EEE---------TT-SHHHHHHHHHHHTSPPHHHH-TTS-HHHHHHHHHHGGG--SSTHHHHHHHHHHH--S-GGGTS-HHHHHHHHHHHHHHHHHHHHHHHHHHGGGT--HHHHHHHS-HHHHHHHHHHT-

Solvent-accessible surface area (backbone atoms only — not comparable to full-atom values): 11170 Å² total; per-residue (Å²): 132,89,79,82,84,80,52,63,69,43,39,36,28,39,68,91,47,59,83,28,42,60,15,38,24,72,39,68,41,85,42,74,56,94,91,39,88,30,40,40,32,34,26,40,19,76,68,62,42,79,43,81,46,42,60,79,82,49,59,69,42,76,47,84,71,78,75,89,70,93,50,103,71,64,76,58,64,62,34,54,54,48,54,56,43,49,67,52,78,59,61,70,42,62,47,84,89,50,57,68,71,54,21,52,49,45,51,56,61,58,66,78,48,45,87,53,81,70,36,40,55,54,43,48,21,72,59,65,71,39,94,60,49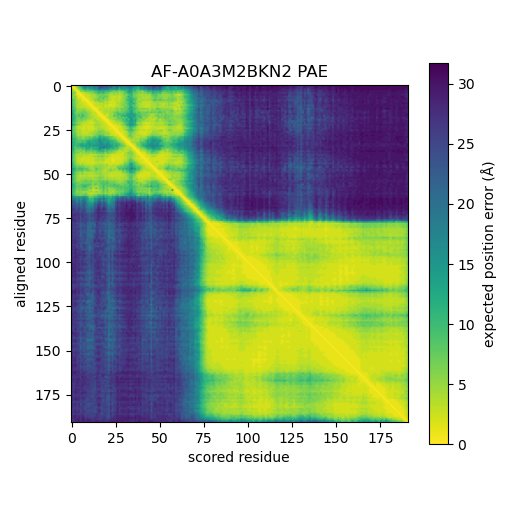,68,84,60,44,53,73,66,57,52,47,53,42,47,58,52,32,51,56,52,52,46,51,50,50,48,51,50,44,65,49,26,55,81,74,76,38,62,45,69,62,52,50,71,73,46,58,71,70,59,40,51,44,52,53,65,75,76,107

Radius of gyration: 22.21 Å; Cα contacts (8 Å, |Δi|>4): 234; chains: 1; bounding box: 47×29×63 Å